Protein AF-A0A5N6M216-F1 (afdb_monomer_lite)

Radius of gyration: 52.23 Å; chains: 1; bounding box: 112×69×140 Å

Structure (mmCIF, N/CA/C/O backbone):
data_AF-A0A5N6M216-F1
#
_entry.id   AF-A0A5N6M216-F1
#
loop_
_atom_site.group_PDB
_atom_site.id
_atom_site.type_symbol
_atom_site.label_atom_id
_atom_site.label_alt_id
_atom_site.label_comp_id
_atom_site.label_asym_id
_atom_site.label_entity_id
_atom_site.label_seq_id
_atom_site.pdbx_PDB_ins_code
_atom_site.Cartn_x
_atom_site.Cartn_y
_atom_site.Cartn_z
_atom_site.occupancy
_atom_site.B_iso_or_equiv
_atom_site.auth_seq_id
_atom_site.auth_comp_id
_atom_site.auth_asym_id
_atom_site.auth_atom_id
_atom_site.pdbx_PDB_model_num
ATOM 1 N N . MET A 1 1 ? -13.416 -23.208 36.407 1.00 62.00 1 MET A N 1
ATOM 2 C CA . MET A 1 1 ? -13.887 -21.813 36.216 1.00 62.00 1 MET A CA 1
ATOM 3 C C . MET A 1 1 ? -13.814 -21.416 34.749 1.00 62.00 1 MET A C 1
ATOM 5 O O . MET A 1 1 ? -14.748 -20.791 34.274 1.00 62.00 1 MET A O 1
ATOM 9 N N . GLU A 1 2 ? -12.782 -21.841 34.024 1.00 74.75 2 GLU A N 1
ATOM 10 C CA . GLU A 1 2 ? -12.597 -21.600 32.584 1.00 74.75 2 GLU A CA 1
ATOM 11 C C . GLU A 1 2 ? -13.777 -22.071 31.714 1.00 74.75 2 GLU A C 1
ATOM 13 O O . GLU A 1 2 ? -14.275 -21.286 30.916 1.00 74.75 2 GLU A O 1
ATOM 18 N N . ASP A 1 3 ? -14.328 -23.269 31.949 1.00 79.44 3 ASP A N 1
ATOM 19 C CA . ASP A 1 3 ? -15.475 -23.778 31.167 1.00 79.44 3 ASP A CA 1
ATOM 20 C C . ASP A 1 3 ? -16.739 -22.914 31.294 1.00 79.44 3 ASP A C 1
ATOM 22 O O . ASP A 1 3 ? -17.517 -22.766 30.351 1.00 79.44 3 ASP A O 1
ATOM 26 N N . VAL A 1 4 ? -16.934 -22.295 32.463 1.00 88.69 4 VAL A N 1
ATOM 27 C CA . VAL A 1 4 ? -18.061 -21.387 32.713 1.00 88.69 4 VAL A CA 1
ATOM 28 C C . VAL A 1 4 ? -17.846 -20.067 31.972 1.00 88.69 4 VAL A C 1
ATOM 30 O O . VAL A 1 4 ? -18.789 -19.535 31.392 1.00 88.69 4 VAL A O 1
ATOM 33 N N . PHE A 1 5 ? -16.608 -19.567 31.918 1.00 85.25 5 PHE A N 1
ATOM 34 C CA . PHE A 1 5 ? -16.270 -18.376 31.137 1.00 85.25 5 PHE A CA 1
ATOM 35 C C . PHE A 1 5 ? -16.430 -18.609 29.631 1.00 85.25 5 PHE A C 1
ATOM 37 O O . PHE A 1 5 ? -17.008 -17.764 28.951 1.00 85.25 5 PHE A O 1
ATOM 44 N N . VAL A 1 6 ? -16.015 -19.770 29.115 1.00 89.62 6 VAL A N 1
ATOM 45 C CA . VAL A 1 6 ? -16.199 -20.134 27.699 1.00 89.62 6 VAL A CA 1
ATOM 46 C C . VAL A 1 6 ? -17.686 -20.227 27.344 1.00 89.62 6 VAL A C 1
ATOM 48 O O . VAL A 1 6 ? -18.115 -19.678 26.327 1.00 89.62 6 VAL A O 1
ATOM 51 N N . ALA A 1 7 ? -18.500 -20.840 28.210 1.00 90.12 7 ALA A N 1
ATOM 52 C CA . ALA A 1 7 ? -19.945 -20.914 28.008 1.00 90.12 7 ALA A CA 1
ATOM 53 C C . ALA A 1 7 ? -20.598 -19.518 27.979 1.00 90.12 7 ALA A C 1
ATOM 55 O O . ALA A 1 7 ? -21.406 -19.236 27.091 1.00 90.12 7 ALA A O 1
ATOM 56 N N . ILE A 1 8 ? -20.204 -18.618 28.887 1.00 93.06 8 ILE A N 1
ATOM 57 C CA . ILE A 1 8 ? -20.718 -17.240 28.937 1.00 93.06 8 ILE A CA 1
ATOM 58 C C . ILE A 1 8 ? -20.313 -16.451 27.683 1.00 93.06 8 ILE A C 1
ATOM 60 O O . ILE A 1 8 ? -21.163 -15.798 27.076 1.00 93.06 8 ILE A O 1
ATOM 64 N N . LEU A 1 9 ? -19.052 -16.547 27.250 1.00 93.19 9 LEU A N 1
ATOM 65 C CA . LEU A 1 9 ? -18.570 -15.866 26.043 1.00 93.19 9 LEU A CA 1
ATOM 66 C C . LEU A 1 9 ? -19.276 -16.375 24.780 1.00 93.19 9 LEU A C 1
ATOM 68 O O . LEU A 1 9 ? -19.678 -15.570 23.941 1.00 93.19 9 LEU A O 1
ATOM 72 N N . SER A 1 10 ? -19.508 -17.688 24.674 1.00 91.62 10 SER A N 1
ATOM 73 C CA . SER A 1 10 ? -20.244 -18.271 23.544 1.00 91.62 10 SER A CA 1
ATOM 74 C C . SER A 1 10 ? -21.698 -17.784 23.476 1.00 91.62 10 SER A C 1
ATOM 76 O O . SER A 1 10 ? -22.189 -17.441 22.399 1.00 91.62 10 SER A O 1
ATOM 78 N N . MET A 1 11 ? -22.369 -17.662 24.628 1.00 93.50 11 MET A N 1
ATOM 79 C CA . MET A 1 11 ? -23.742 -17.155 24.711 1.00 93.50 11 MET A CA 1
ATOM 80 C C . MET A 1 11 ? -23.825 -15.674 24.337 1.00 93.50 11 MET A C 1
ATOM 82 O O . MET A 1 11 ? -24.735 -15.282 23.608 1.00 93.50 11 MET A O 1
ATOM 86 N N . LEU A 1 12 ? -22.861 -14.856 24.770 1.00 93.88 12 LEU A N 1
ATOM 87 C CA . LEU A 1 12 ? -22.794 -13.440 24.396 1.00 93.88 12 LEU A CA 1
ATOM 88 C C . LEU A 1 12 ? -22.568 -13.254 22.889 1.00 93.88 12 LEU A C 1
ATOM 90 O O . LEU A 1 12 ? -23.199 -12.392 22.277 1.00 93.88 12 LEU A O 1
ATOM 94 N N . LEU A 1 13 ? -21.735 -14.100 22.279 1.00 93.88 13 LEU A N 1
ATOM 95 C CA . LEU A 1 13 ? -21.452 -14.070 20.843 1.00 93.88 13 LEU A CA 1
ATOM 96 C C . LEU A 1 13 ? -22.713 -14.403 20.025 1.00 93.88 13 LEU A C 1
ATOM 98 O O . LEU A 1 13 ? -23.069 -13.676 19.099 1.00 93.88 13 LEU A O 1
ATOM 102 N N . ILE A 1 14 ? -23.462 -15.437 20.420 1.00 92.62 14 ILE A N 1
ATOM 103 C CA . ILE A 1 14 ? -24.722 -15.815 19.757 1.00 92.62 14 ILE A CA 1
ATOM 104 C C . ILE A 1 14 ? -25.775 -14.705 19.900 1.00 92.62 14 ILE A C 1
ATOM 106 O O . ILE A 1 14 ? -26.427 -14.339 18.919 1.00 92.62 14 ILE A O 1
ATOM 110 N N . VAL A 1 15 ? -25.916 -14.126 21.096 1.00 93.56 15 VAL A N 1
ATOM 111 C CA . VAL A 1 15 ? -26.866 -13.030 21.353 1.00 93.56 15 VAL A CA 1
ATOM 112 C C . VAL A 1 15 ? -26.511 -11.767 20.562 1.00 93.56 15 VAL A C 1
ATOM 114 O O . VAL A 1 15 ? -27.423 -11.054 20.152 1.00 93.56 15 VAL A O 1
ATOM 117 N N . ALA A 1 16 ? -25.229 -11.515 20.279 1.00 92.44 16 ALA A N 1
ATOM 118 C CA . ALA A 1 16 ? -24.790 -10.409 19.425 1.00 92.44 16 ALA A CA 1
ATOM 119 C C . ALA A 1 16 ? -25.022 -10.674 17.922 1.00 92.44 16 ALA A C 1
ATOM 121 O O . ALA A 1 16 ? -25.366 -9.756 17.175 1.00 92.44 16 ALA A O 1
ATOM 122 N N . LEU A 1 17 ? -24.896 -11.926 17.467 1.00 91.38 17 LEU A N 1
ATOM 123 C CA . LEU A 1 17 ? -25.075 -12.290 16.055 1.00 91.38 17 LEU A CA 1
ATOM 124 C C . LEU A 1 17 ? -26.544 -12.332 15.609 1.00 91.38 17 LEU A C 1
ATOM 126 O O . LEU A 1 17 ? -26.844 -12.003 14.461 1.00 91.38 17 LEU A O 1
ATOM 130 N N . ILE A 1 18 ? -27.477 -12.693 16.495 1.00 90.06 18 ILE A N 1
ATOM 131 C CA . ILE A 1 18 ? -28.918 -12.752 16.188 1.00 90.06 18 ILE A CA 1
ATOM 132 C C . ILE A 1 18 ? -29.494 -11.399 15.708 1.00 90.06 18 ILE A C 1
ATOM 134 O O . ILE A 1 18 ? -30.135 -11.379 14.653 1.00 90.06 18 ILE A O 1
ATOM 138 N N . PRO A 1 19 ? -29.290 -10.255 16.395 1.00 87.12 19 PRO A N 1
ATOM 139 C CA . PRO A 1 19 ? -29.787 -8.965 15.927 1.00 87.12 19 PRO A CA 1
ATOM 140 C C . PRO A 1 19 ? -29.086 -8.508 14.644 1.00 87.12 19 PRO A C 1
ATOM 142 O O . PRO A 1 19 ? -29.760 -7.963 13.776 1.00 87.12 19 PRO A O 1
ATOM 145 N N . LEU A 1 20 ? -27.790 -8.797 14.463 1.00 87.38 20 LEU A N 1
ATOM 146 C CA . LEU A 1 20 ? -27.067 -8.507 13.215 1.00 87.38 20 LEU A CA 1
ATOM 147 C C . LEU A 1 20 ? -27.621 -9.308 12.031 1.00 87.38 20 LEU A C 1
ATOM 149 O O . LEU A 1 20 ? -27.806 -8.764 10.943 1.00 87.38 20 LEU A O 1
ATOM 153 N N . TYR A 1 21 ? -27.960 -10.580 12.245 1.00 87.12 21 TYR A N 1
ATOM 154 C CA . TYR A 1 21 ? -28.575 -11.427 11.227 1.00 87.12 21 TYR A CA 1
ATOM 155 C C . TYR A 1 21 ? -29.990 -10.956 10.866 1.00 87.12 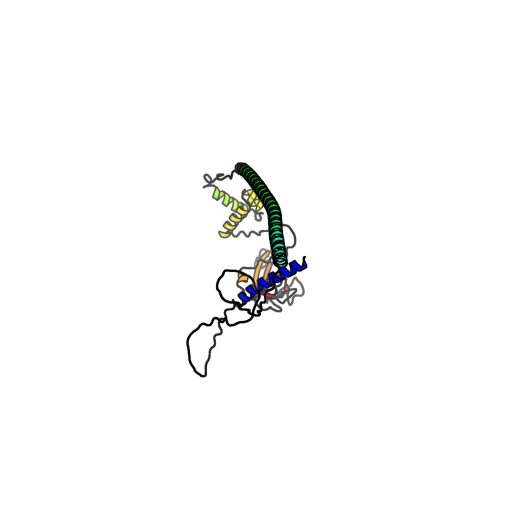21 TYR A C 1
ATOM 157 O O . TYR A 1 21 ? -30.344 -10.869 9.689 1.00 87.12 21 TYR A O 1
ATOM 165 N N . LEU A 1 22 ? -30.794 -10.581 11.866 1.00 85.88 22 LEU A N 1
ATOM 166 C CA . LEU A 1 22 ? -32.125 -10.008 11.647 1.00 85.88 22 LEU A CA 1
ATOM 167 C C . LEU A 1 22 ? -32.062 -8.623 10.985 1.00 85.88 22 LEU A C 1
ATOM 169 O O . LEU A 1 22 ? -32.955 -8.277 10.210 1.00 85.88 22 LEU A O 1
ATOM 173 N N . TRP A 1 23 ? -31.005 -7.852 11.243 1.00 77.56 23 TRP A N 1
ATOM 174 C CA . TRP A 1 23 ? -30.763 -6.563 10.600 1.00 77.56 23 TRP A CA 1
ATOM 175 C C . TRP A 1 23 ? -30.324 -6.735 9.141 1.00 77.56 23 TRP A C 1
ATOM 177 O O . TRP A 1 23 ? -30.917 -6.113 8.262 1.00 77.56 23 TRP A O 1
ATOM 187 N N . LYS A 1 24 ? -29.417 -7.678 8.846 1.00 79.56 24 LYS A N 1
ATOM 188 C CA . LYS A 1 24 ? -29.023 -8.049 7.472 1.00 79.56 24 LYS A CA 1
ATOM 189 C C . LYS A 1 24 ? -30.207 -8.571 6.654 1.00 79.56 24 LYS A C 1
ATOM 191 O O . LYS A 1 24 ? -30.360 -8.219 5.491 1.00 79.56 24 LYS A O 1
ATOM 196 N N . ARG A 1 25 ? -31.098 -9.351 7.275 1.00 70.44 25 ARG A N 1
ATOM 197 C CA . ARG A 1 25 ? -32.313 -9.859 6.615 1.00 70.44 25 ARG A CA 1
ATOM 198 C C . ARG A 1 25 ? -33.348 -8.762 6.332 1.00 70.44 25 ARG A C 1
ATOM 200 O O . ARG A 1 25 ? -34.156 -8.924 5.426 1.00 70.44 25 ARG A O 1
ATOM 207 N N . ARG A 1 26 ? -33.318 -7.650 7.077 1.00 63.91 26 ARG A N 1
ATOM 208 C CA . ARG A 1 26 ? -34.136 -6.451 6.812 1.00 63.91 26 ARG A CA 1
ATOM 209 C C . ARG A 1 26 ? -33.532 -5.523 5.752 1.00 63.91 26 ARG A C 1
ATOM 211 O O . ARG A 1 26 ? -34.273 -4.729 5.190 1.00 63.91 26 ARG A O 1
ATOM 218 N N . GLN A 1 27 ? -32.231 -5.627 5.474 1.00 52.84 27 GLN A N 1
ATOM 219 C CA . GLN A 1 27 ? -31.523 -4.814 4.477 1.00 52.84 27 GLN A CA 1
ATOM 220 C C . GLN A 1 27 ? -31.589 -5.370 3.046 1.00 52.84 27 GLN A C 1
ATOM 222 O O . GLN A 1 27 ? -30.949 -4.814 2.163 1.00 52.84 27 GLN A O 1
ATOM 227 N N . VAL A 1 28 ? -32.378 -6.417 2.788 1.00 51.81 28 VAL A N 1
ATOM 228 C CA . VAL A 1 28 ? -32.742 -6.815 1.420 1.00 51.81 28 VAL A CA 1
ATOM 229 C C . VAL A 1 28 ? -34.135 -6.250 1.110 1.00 51.81 28 VAL A C 1
ATOM 231 O O . VAL A 1 28 ? -35.130 -6.953 1.303 1.00 51.81 28 VAL A O 1
ATOM 234 N N . PRO A 1 29 ? -34.264 -4.976 0.691 1.00 42.41 29 PRO A N 1
ATOM 235 C CA . PRO A 1 29 ? -35.451 -4.538 -0.012 1.00 42.41 29 PRO A CA 1
ATOM 236 C C . PRO A 1 29 ? -35.467 -5.232 -1.375 1.00 42.41 29 PRO A C 1
ATOM 238 O O . PRO A 1 29 ? -34.522 -5.175 -2.156 1.00 42.41 29 PRO A O 1
ATOM 241 N N . GLN A 1 30 ? -36.560 -5.934 -1.623 1.00 49.44 30 GLN A N 1
ATOM 242 C CA . GLN A 1 30 ? -36.901 -6.498 -2.914 1.00 49.44 30 GLN A CA 1
ATOM 243 C C . GLN A 1 30 ? -37.232 -5.338 -3.875 1.00 49.44 30 GLN A C 1
ATOM 245 O O . GLN A 1 30 ? -38.205 -4.619 -3.656 1.00 49.44 30 GLN A O 1
ATOM 250 N N . SER A 1 31 ? -36.411 -5.141 -4.908 1.00 32.25 31 SER A N 1
ATOM 251 C CA . SER A 1 31 ? -36.637 -4.237 -6.052 1.00 32.25 31 SER A CA 1
ATOM 252 C C . SER A 1 31 ? -35.772 -4.731 -7.219 1.00 32.25 31 SER A C 1
ATOM 254 O O . SER A 1 31 ? -34.595 -4.982 -6.990 1.00 32.25 31 SER A O 1
ATOM 256 N N . CYS A 1 32 ? -36.206 -4.912 -8.462 1.00 27.45 32 CYS A N 1
ATOM 257 C CA . CYS A 1 32 ? -37.510 -4.847 -9.109 1.00 27.45 32 CYS A CA 1
ATOM 258 C C . CYS A 1 32 ? -37.499 -5.944 -10.185 1.00 27.45 32 CYS A C 1
ATOM 260 O O . CYS A 1 32 ? -36.568 -6.005 -10.982 1.00 27.45 32 CYS A O 1
ATOM 262 N N . ASP A 1 33 ? -38.522 -6.793 -10.181 1.00 33.41 33 ASP A N 1
ATOM 263 C CA . ASP A 1 33 ? -38.899 -7.624 -11.322 1.00 33.41 33 ASP A CA 1
ATOM 264 C C . ASP A 1 33 ? -39.855 -6.760 -12.159 1.00 33.41 33 ASP A C 1
ATOM 266 O O . ASP A 1 33 ? -40.933 -6.400 -11.673 1.00 33.41 33 ASP A O 1
ATOM 270 N N . GLU A 1 34 ? -39.454 -6.358 -13.366 1.00 30.61 34 GLU A N 1
ATOM 271 C CA . GLU A 1 34 ? -40.384 -5.794 -14.348 1.00 30.61 34 GLU A CA 1
ATOM 272 C C . GLU A 1 34 ? -40.919 -6.926 -15.224 1.00 30.61 34 GLU A C 1
ATOM 274 O O . GLU A 1 34 ? -40.229 -7.511 -16.054 1.00 30.61 34 GLU A O 1
ATOM 279 N N . HIS A 1 35 ? -42.190 -7.225 -14.980 1.00 31.70 35 HIS A N 1
ATOM 280 C CA . HIS A 1 35 ? -43.058 -8.037 -15.813 1.00 31.70 35 HIS A CA 1
ATOM 281 C C . HIS A 1 35 ? -43.543 -7.207 -17.010 1.00 31.70 35 HIS A C 1
ATOM 283 O O . HIS A 1 35 ? -44.092 -6.124 -16.804 1.00 31.70 35 HIS A O 1
ATOM 289 N N . GLU A 1 36 ? -43.508 -7.774 -18.218 1.00 30.11 36 GLU A N 1
ATOM 290 C CA . GLU A 1 36 ? -44.474 -7.426 -19.263 1.00 30.11 36 GLU A CA 1
ATOM 291 C C . GLU A 1 36 ? -45.223 -8.664 -19.784 1.00 30.11 36 GLU A C 1
ATOM 293 O O . GLU A 1 36 ? -44.685 -9.763 -19.883 1.00 30.11 36 GLU A O 1
ATOM 298 N N . GLU A 1 37 ? -46.491 -8.390 -20.103 1.00 29.75 37 GLU A N 1
ATOM 299 C CA . GLU A 1 37 ? -47.531 -9.167 -20.791 1.00 29.75 37 GLU A CA 1
ATOM 300 C C . GLU A 1 37 ? -48.571 -9.995 -19.978 1.00 29.75 37 GLU A C 1
ATOM 302 O O . GLU A 1 37 ? -48.298 -10.887 -19.181 1.00 29.75 37 GLU A O 1
ATOM 307 N N . GLN A 1 38 ? -49.821 -9.579 -20.233 1.00 33.19 38 GLN A N 1
ATOM 308 C CA . GLN A 1 38 ? -51.180 -9.833 -19.706 1.00 33.19 38 GLN A CA 1
ATOM 309 C C . GLN A 1 38 ? -51.860 -11.114 -20.287 1.00 33.19 38 GLN A C 1
ATOM 311 O O . GLN A 1 38 ? -51.252 -11.739 -21.152 1.00 33.19 38 GLN A O 1
ATOM 316 N N . PRO A 1 39 ? -53.178 -11.424 -20.073 1.00 44.94 39 PRO A N 1
ATOM 317 C CA . PRO A 1 39 ? -54.131 -11.219 -18.951 1.00 44.94 39 PRO A CA 1
ATOM 318 C C . PRO A 1 39 ? -55.063 -12.455 -18.661 1.00 44.94 39 PRO A C 1
ATOM 320 O O . PRO A 1 39 ? -54.958 -13.487 -19.309 1.00 44.94 39 PRO A O 1
ATOM 323 N N . GLN A 1 40 ? -56.073 -12.252 -17.778 1.00 26.44 40 GLN A N 1
ATOM 324 C CA . GLN A 1 40 ? -57.357 -12.986 -17.527 1.00 26.44 40 GLN A CA 1
ATOM 325 C C . GLN A 1 40 ? -57.412 -13.823 -16.226 1.00 26.44 40 GLN A C 1
ATOM 327 O O . GLN A 1 40 ? -56.485 -14.559 -15.936 1.00 26.44 40 GLN A O 1
ATOM 332 N N . GLN A 1 41 ? -58.460 -13.847 -15.384 1.00 28.45 41 GLN A N 1
ATOM 333 C CA . GLN A 1 41 ? -59.758 -13.157 -15.263 1.00 28.45 41 GLN A CA 1
ATOM 334 C C . GLN A 1 41 ? -60.334 -13.440 -13.839 1.00 28.45 41 GLN A C 1
ATOM 336 O O . GLN A 1 41 ? -60.298 -14.576 -13.391 1.00 28.45 41 GLN A O 1
ATOM 341 N N . ILE A 1 42 ? -60.923 -12.410 -13.202 1.00 32.09 42 ILE A N 1
ATOM 342 C CA . ILE A 1 42 ? -62.194 -12.373 -12.416 1.00 32.09 42 ILE A CA 1
ATOM 343 C C . ILE A 1 42 ? -62.396 -13.316 -11.197 1.00 32.09 42 ILE A C 1
ATOM 345 O O . ILE A 1 42 ? -62.555 -14.512 -11.382 1.00 32.09 42 ILE A O 1
ATOM 349 N N . GLN A 1 43 ? -62.611 -12.747 -9.988 1.00 27.67 43 GLN A N 1
ATOM 350 C CA . GLN A 1 43 ? -63.903 -12.682 -9.228 1.00 27.67 43 GLN A CA 1
ATOM 351 C C . GLN A 1 43 ? -63.665 -12.072 -7.814 1.00 27.67 43 GLN A C 1
ATOM 353 O O . GLN A 1 43 ? -62.926 -12.625 -7.016 1.00 27.67 43 GLN A O 1
ATOM 358 N N . GLN A 1 44 ? -64.033 -10.809 -7.564 1.00 30.11 44 GLN A N 1
ATOM 359 C CA . GLN A 1 44 ? -65.253 -10.319 -6.881 1.00 30.11 44 GLN A CA 1
ATOM 360 C C . GLN A 1 44 ? -65.363 -10.499 -5.344 1.00 30.11 44 GLN A C 1
ATOM 362 O O . GLN A 1 44 ? -65.231 -11.594 -4.814 1.00 30.11 44 GLN A O 1
ATOM 367 N N . ARG A 1 45 ? -65.824 -9.392 -4.727 1.00 30.67 45 ARG A N 1
ATOM 368 C CA . ARG A 1 45 ? -66.432 -9.156 -3.393 1.00 30.67 45 ARG A CA 1
ATOM 369 C C . ARG A 1 45 ? -65.485 -8.778 -2.249 1.00 30.67 45 ARG A C 1
ATOM 371 O O . ARG A 1 45 ? -64.649 -9.562 -1.837 1.00 30.67 45 ARG A O 1
ATOM 378 N N . GLU A 1 46 ? -65.438 -7.511 -1.835 1.00 31.08 46 GLU A N 1
ATOM 379 C CA . GLU A 1 46 ? -66.424 -6.694 -1.085 1.00 31.08 46 GLU A CA 1
ATOM 380 C C . GLU A 1 46 ? -66.372 -6.946 0.439 1.00 31.08 46 GLU A C 1
ATOM 382 O O . GLU A 1 46 ? -66.626 -8.052 0.904 1.00 31.08 46 GLU A O 1
ATOM 387 N N . ASN A 1 47 ? -66.124 -5.844 1.165 1.00 29.73 47 ASN A N 1
ATOM 388 C CA . ASN A 1 47 ? -66.573 -5.480 2.518 1.00 29.73 47 ASN A CA 1
ATOM 389 C C . ASN A 1 47 ? -65.594 -5.382 3.722 1.00 29.73 47 ASN A C 1
ATOM 391 O O . ASN A 1 47 ? -65.087 -6.363 4.249 1.00 29.73 47 ASN A O 1
ATOM 395 N N . VAL A 1 48 ? -65.531 -4.128 4.223 1.00 32.19 48 VAL A N 1
ATOM 396 C CA . VAL A 1 48 ? -65.733 -3.671 5.624 1.00 32.19 48 VAL A CA 1
ATOM 397 C C . VAL A 1 48 ? -64.523 -3.565 6.581 1.00 32.19 48 VAL A C 1
ATOM 399 O O . VAL A 1 48 ? -64.086 -4.512 7.216 1.00 32.19 48 VAL A O 1
ATOM 402 N N . VAL A 1 49 ? -64.040 -2.318 6.717 1.00 34.72 49 VAL A N 1
ATOM 403 C CA . VAL A 1 49 ? -63.977 -1.455 7.931 1.00 34.72 49 VAL A CA 1
ATOM 404 C C . VAL A 1 49 ? -63.561 -2.075 9.295 1.00 34.72 49 VAL A C 1
ATOM 406 O O . VAL A 1 49 ? -64.394 -2.581 10.034 1.00 34.72 49 VAL A O 1
ATOM 409 N N . ARG A 1 50 ? -62.305 -1.756 9.682 1.00 36.03 50 ARG A N 1
ATOM 410 C CA . ARG A 1 50 ? -61.812 -1.175 10.974 1.00 36.03 50 ARG A CA 1
ATOM 411 C C . ARG A 1 50 ? -61.806 -2.018 12.284 1.00 36.03 50 ARG A C 1
ATOM 413 O O . ARG A 1 50 ? -62.323 -3.122 12.312 1.00 36.03 50 ARG A O 1
ATOM 420 N N . PRO A 1 51 ? -61.083 -1.575 13.349 1.00 47.25 51 PRO A N 1
ATOM 421 C CA . PRO A 1 51 ? -60.008 -2.368 13.952 1.00 47.25 51 PRO A CA 1
ATOM 422 C C . PRO A 1 51 ? -60.197 -2.619 15.468 1.00 47.25 51 PRO A C 1
ATOM 424 O O . PRO A 1 51 ? -61.211 -2.264 16.059 1.00 47.25 51 PRO A O 1
ATOM 427 N N . THR A 1 52 ? -59.127 -3.117 16.099 1.00 35.31 52 THR A N 1
ATOM 428 C CA . THR A 1 52 ? -58.845 -3.216 17.549 1.00 35.31 52 THR A CA 1
ATOM 429 C C . THR A 1 52 ? -59.288 -4.501 18.252 1.00 35.31 52 THR A C 1
ATOM 431 O O . THR A 1 52 ? -60.413 -4.970 18.129 1.00 35.31 52 THR A O 1
ATOM 434 N N . GLY A 1 53 ? -58.357 -5.085 19.012 1.00 35.97 53 GLY A N 1
ATOM 435 C CA . GLY A 1 53 ? -58.590 -6.308 19.770 1.00 35.97 53 GLY A CA 1
ATOM 436 C C . GLY A 1 53 ? -57.369 -6.753 20.567 1.00 35.97 53 GLY A C 1
ATOM 437 O O . GLY A 1 53 ? -56.736 -7.750 20.231 1.00 35.97 53 GLY A O 1
ATOM 438 N N . ALA A 1 54 ? -57.063 -6.024 21.643 1.00 38.31 54 ALA A N 1
ATOM 439 C CA . ALA A 1 54 ? -56.290 -6.545 22.763 1.00 38.31 54 ALA A CA 1
ATOM 440 C C . ALA A 1 54 ? -56.996 -7.791 23.330 1.00 38.31 54 ALA A C 1
ATOM 442 O O . ALA A 1 54 ? -58.203 -7.774 23.583 1.00 38.31 54 ALA A O 1
ATOM 443 N N . ARG A 1 55 ? -56.255 -8.884 23.524 1.00 40.84 55 ARG A N 1
ATOM 444 C CA . ARG A 1 55 ? -56.766 -10.129 24.109 1.00 40.84 55 ARG A CA 1
ATOM 445 C C . ARG A 1 55 ? -56.147 -10.341 25.488 1.00 40.84 55 ARG A C 1
ATOM 447 O O . ARG A 1 55 ? -54.982 -10.696 25.594 1.00 40.84 55 ARG A O 1
ATOM 454 N N . SER A 1 56 ? -56.964 -10.183 26.528 1.00 33.50 56 SER A N 1
ATOM 455 C CA . SER A 1 56 ? -56.768 -10.822 27.832 1.00 33.50 56 SER A CA 1
ATOM 456 C C . SER A 1 56 ? -58.103 -11.404 28.314 1.00 33.50 56 SER A C 1
ATOM 458 O O . SER A 1 56 ? -59.079 -10.686 28.528 1.00 33.50 56 SER A O 1
ATOM 460 N N . ARG A 1 57 ? -58.146 -12.735 28.400 1.00 38.22 57 ARG A N 1
ATOM 461 C CA . ARG A 1 57 ? -59.153 -13.634 29.004 1.00 38.22 57 ARG A CA 1
ATOM 462 C C . ARG A 1 57 ? -58.371 -14.934 29.298 1.00 38.22 57 ARG A C 1
ATOM 464 O O . ARG A 1 57 ? -57.582 -15.318 28.450 1.00 38.22 57 ARG A O 1
ATOM 471 N N . MET A 1 58 ? -58.507 -15.712 30.375 1.00 34.25 58 MET A N 1
ATOM 472 C CA . MET A 1 58 ? -59.386 -15.713 31.545 1.00 34.25 58 MET A CA 1
ATOM 473 C C . MET A 1 58 ? -58.974 -16.905 32.465 1.00 34.25 58 MET A C 1
ATOM 475 O O . MET A 1 58 ? -58.998 -18.038 32.012 1.00 34.25 58 MET A O 1
ATOM 479 N N . ARG A 1 59 ? -58.695 -16.626 33.755 1.00 38.25 59 ARG A N 1
ATOM 480 C CA . ARG A 1 59 ? -59.168 -17.303 35.006 1.00 38.25 59 ARG A CA 1
ATOM 481 C C . ARG A 1 59 ? -58.700 -18.711 35.497 1.00 38.25 59 ARG A C 1
ATOM 483 O O . ARG A 1 59 ? -58.855 -19.712 34.812 1.00 38.25 59 ARG A O 1
ATOM 490 N N . ARG A 1 60 ? -58.506 -18.727 36.843 1.00 37.81 60 ARG A N 1
ATOM 491 C CA . ARG A 1 60 ? -58.568 -19.785 37.914 1.00 37.81 60 ARG A CA 1
ATOM 492 C C . ARG A 1 60 ? -57.230 -20.479 38.254 1.00 37.81 60 ARG A C 1
ATOM 494 O O . ARG A 1 60 ? -56.527 -20.854 37.339 1.00 37.81 60 ARG A O 1
ATOM 501 N N . ARG A 1 61 ? -56.825 -20.719 39.521 1.00 34.91 61 ARG A N 1
ATOM 502 C CA . ARG A 1 61 ? -57.540 -20.900 40.814 1.00 34.91 61 ARG A CA 1
ATOM 503 C C . ARG A 1 61 ? -56.559 -20.707 42.026 1.00 34.91 61 ARG A C 1
ATOM 505 O O . ARG A 1 61 ? -55.461 -21.223 41.942 1.00 34.91 61 ARG A O 1
ATOM 512 N N . HIS A 1 62 ? -56.982 -19.970 43.076 1.00 34.75 62 HIS A N 1
ATOM 513 C CA . HIS A 1 62 ? -56.808 -20.079 44.566 1.00 34.75 62 HIS A CA 1
ATOM 514 C C . HIS A 1 62 ? -55.612 -20.859 45.203 1.00 34.75 62 HIS A C 1
ATOM 516 O O . HIS A 1 62 ? -55.272 -21.910 44.685 1.00 34.75 62 HIS A O 1
ATOM 522 N N . THR A 1 63 ? -55.010 -20.573 46.382 1.00 35.66 63 THR A N 1
ATOM 523 C CA . THR A 1 63 ? -55.089 -19.560 47.485 1.00 35.66 63 THR A CA 1
ATOM 524 C C . THR A 1 63 ? -53.986 -19.858 48.538 1.00 35.66 63 THR A C 1
ATOM 526 O O . THR A 1 63 ? -53.803 -21.030 48.851 1.00 35.66 63 THR A O 1
ATOM 529 N N . SER A 1 64 ? -53.357 -18.843 49.163 1.00 32.53 64 SER A N 1
ATOM 530 C CA . SER A 1 64 ? -52.780 -18.799 50.547 1.00 32.53 64 SER A CA 1
ATOM 531 C C . SER A 1 64 ? -52.405 -17.323 50.841 1.00 32.53 64 SER A C 1
ATOM 533 O O . SER A 1 64 ? -51.631 -16.769 50.075 1.00 32.53 64 SER A O 1
ATOM 535 N N . ALA A 1 65 ? -53.134 -16.540 51.652 1.00 34.22 65 ALA A N 1
ATOM 536 C CA . ALA A 1 65 ? -53.141 -16.392 53.124 1.00 34.22 65 ALA A CA 1
ATOM 537 C C . ALA A 1 65 ? -52.139 -15.334 53.678 1.00 34.22 65 ALA A C 1
ATOM 539 O O . ALA A 1 65 ? -50.967 -15.384 53.326 1.00 34.22 65 ALA A O 1
ATOM 540 N N . ALA A 1 66 ? -52.642 -14.473 54.598 1.00 32.41 66 ALA A N 1
ATOM 541 C CA . ALA A 1 66 ? -52.011 -13.400 55.423 1.00 32.41 66 ALA A CA 1
ATOM 542 C C . ALA A 1 66 ? -51.932 -11.982 54.776 1.00 32.41 66 ALA A C 1
ATOM 544 O O . ALA A 1 66 ? -51.433 -11.871 53.667 1.00 32.41 66 ALA A O 1
ATOM 545 N N . SER A 1 67 ? -52.368 -10.831 55.337 1.00 33.88 67 SER A N 1
ATOM 546 C CA . SER A 1 67 ? -52.887 -10.404 56.663 1.00 33.88 67 SER A CA 1
ATOM 547 C C . SER A 1 67 ? -53.573 -9.002 56.597 1.00 33.88 67 SER A C 1
ATOM 549 O O . SER A 1 67 ? -53.337 -8.264 55.647 1.00 33.88 67 SER A O 1
ATOM 551 N N . THR A 1 68 ? -54.275 -8.603 57.685 1.00 31.02 68 THR A N 1
ATOM 552 C CA . THR A 1 68 ? -54.703 -7.229 58.139 1.00 31.02 68 THR A CA 1
ATOM 553 C C . THR A 1 68 ? -55.919 -6.567 57.438 1.00 31.02 68 THR A C 1
ATOM 555 O O . THR A 1 68 ? -56.041 -6.704 56.233 1.00 31.02 68 THR A O 1
ATOM 558 N N . SER A 1 69 ? -56.886 -5.852 58.056 1.00 32.09 69 SER A N 1
ATOM 559 C CA . SER A 1 69 ? -57.133 -5.295 59.411 1.00 32.09 69 SER A CA 1
ATOM 560 C C . SER A 1 69 ? -58.635 -4.927 59.637 1.00 32.09 69 SER A C 1
ATOM 562 O O . SER A 1 69 ? -59.369 -4.743 58.674 1.00 32.09 69 SER A O 1
ATOM 564 N N . SER A 1 70 ? -59.015 -4.673 60.908 1.00 32.84 70 SER A N 1
ATOM 565 C CA . SER A 1 70 ? -60.103 -3.786 61.435 1.00 32.84 70 SER A CA 1
ATOM 566 C C . SER A 1 70 ? -61.614 -4.148 61.310 1.00 32.84 70 SER A C 1
ATOM 568 O O . SER A 1 70 ? -62.100 -4.539 60.262 1.00 32.84 70 SER A O 1
ATOM 570 N N . ALA A 1 71 ? -62.326 -3.974 62.442 1.00 28.17 71 ALA A N 1
ATOM 571 C CA . ALA A 1 71 ? -63.695 -4.387 62.856 1.00 28.17 71 ALA A CA 1
ATOM 572 C C . ALA A 1 71 ? -64.853 -3.451 62.381 1.00 28.17 71 ALA A C 1
ATOM 574 O O . ALA A 1 71 ? -64.526 -2.513 61.655 1.00 28.17 71 ALA A O 1
ATOM 575 N N . PRO A 1 72 ? -66.146 -3.536 62.837 1.00 41.50 72 PRO A N 1
ATOM 576 C CA . PRO A 1 72 ? -66.899 -4.532 63.653 1.00 41.50 72 PRO A CA 1
ATOM 577 C C . PRO A 1 72 ? -68.316 -4.918 63.098 1.00 41.50 72 PRO A C 1
ATOM 579 O O . PRO A 1 72 ? -68.768 -4.282 62.156 1.00 41.50 72 PRO A O 1
ATOM 582 N N . GLN A 1 73 ? -69.022 -5.896 63.720 1.00 27.20 73 GLN A N 1
ATOM 583 C CA . GLN A 1 73 ? -70.507 -6.036 63.924 1.00 27.20 73 GLN A CA 1
ATOM 584 C C . GLN A 1 73 ? -70.900 -7.515 64.223 1.00 27.20 73 GLN A C 1
ATOM 586 O O . GLN A 1 73 ? -70.504 -8.401 63.479 1.00 27.20 73 GLN A O 1
ATOM 591 N N . THR A 1 74 ? -71.352 -7.863 65.443 1.00 26.83 74 THR A N 1
ATOM 592 C CA . THR A 1 74 ? -72.743 -8.055 65.960 1.00 26.83 74 THR A CA 1
ATOM 593 C C . THR A 1 74 ? -73.455 -9.368 65.586 1.00 26.83 74 THR A C 1
ATOM 595 O O . THR A 1 74 ? -73.548 -9.694 64.411 1.00 26.83 74 THR A O 1
ATOM 598 N N . MET A 1 75 ? -74.072 -9.971 66.622 1.00 27.98 75 MET A N 1
ATOM 599 C CA . MET A 1 75 ? -75.015 -11.112 66.663 1.00 27.98 75 MET A CA 1
ATOM 600 C C . MET A 1 75 ? -74.392 -12.486 66.385 1.00 27.98 75 MET A C 1
ATOM 602 O O . MET A 1 75 ? -73.518 -12.609 65.543 1.00 27.98 75 MET A O 1
ATOM 606 N N . GLU A 1 76 ? -74.761 -13.604 66.994 1.00 28.83 76 GLU A N 1
ATOM 607 C CA . GLU A 1 76 ? -75.578 -14.013 68.138 1.00 28.83 76 GLU A CA 1
ATOM 608 C C . GLU A 1 76 ? -75.151 -15.483 68.317 1.00 28.83 76 GLU A C 1
ATOM 610 O O . GLU A 1 76 ? -74.912 -16.180 67.329 1.00 28.83 76 GLU A O 1
ATOM 615 N N . ALA A 1 77 ? -74.974 -15.954 69.547 1.00 33.12 77 ALA A N 1
ATOM 616 C CA . ALA A 1 77 ? -74.738 -17.370 69.803 1.00 33.12 77 ALA A CA 1
ATOM 617 C C . ALA A 1 77 ? -75.587 -17.776 70.998 1.00 33.12 77 ALA A C 1
ATOM 619 O O . ALA A 1 77 ? -75.176 -17.668 72.154 1.00 33.12 77 ALA A O 1
ATOM 620 N N . GLU A 1 78 ? -76.796 -18.204 70.665 1.00 29.41 78 GLU A N 1
ATOM 621 C CA . GLU A 1 78 ? -77.548 -19.156 71.456 1.00 29.41 78 GLU A CA 1
ATOM 622 C C . GLU A 1 78 ? -76.801 -20.493 71.456 1.00 29.41 78 GLU A C 1
ATOM 624 O O . GLU A 1 78 ? -76.491 -21.042 70.401 1.00 29.41 78 GLU A O 1
ATOM 629 N N . THR A 1 79 ? -76.547 -21.029 72.643 1.00 32.84 79 THR A N 1
ATOM 630 C CA . THR A 1 79 ? -76.675 -22.466 72.892 1.00 32.84 79 THR A CA 1
ATOM 631 C C . THR A 1 79 ? -77.233 -22.614 74.295 1.00 32.84 79 THR A C 1
ATOM 633 O O . THR A 1 79 ? -76.532 -22.415 75.290 1.00 32.84 79 THR A O 1
ATOM 636 N N . GLU A 1 80 ? -78.531 -22.870 74.310 1.00 33.00 80 GLU A N 1
ATOM 637 C CA . GLU A 1 80 ? -79.344 -23.359 75.409 1.00 33.00 80 GLU A CA 1
ATOM 638 C C . GLU A 1 80 ? -79.041 -24.842 75.701 1.00 33.00 80 GLU A C 1
ATOM 640 O O . GLU A 1 80 ? -78.460 -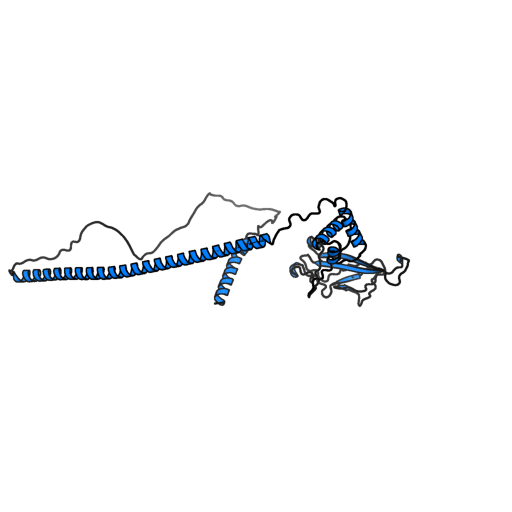25.543 74.870 1.00 33.00 80 GLU A O 1
ATOM 645 N N . ASP A 1 81 ? -79.513 -25.269 76.874 1.00 29.75 81 ASP A N 1
ATOM 646 C CA . ASP A 1 81 ? -79.704 -26.631 77.395 1.00 29.75 81 ASP A CA 1
ATOM 647 C C . ASP A 1 81 ? -78.653 -27.101 78.433 1.00 29.75 81 ASP A C 1
ATOM 649 O O . ASP A 1 81 ? -77.462 -27.198 78.150 1.00 29.75 81 ASP A O 1
ATOM 653 N N . GLY A 1 82 ? -78.988 -27.383 79.697 1.00 32.69 82 GLY A N 1
ATOM 654 C CA . GLY A 1 82 ? -80.304 -27.604 80.290 1.00 32.69 82 GLY A CA 1
ATOM 655 C C . GLY A 1 82 ? -80.326 -27.392 81.808 1.00 32.69 82 GLY A C 1
ATOM 656 O O . GLY A 1 82 ? -79.322 -27.504 82.514 1.00 32.69 82 GLY A O 1
ATOM 657 N N . SER A 1 83 ? -81.525 -27.022 82.242 1.00 41.62 83 SER A N 1
ATOM 658 C CA . SER A 1 83 ? -82.054 -26.812 83.591 1.00 41.62 83 SER A CA 1
ATOM 659 C C . SER A 1 83 ? -82.040 -28.100 84.436 1.00 41.62 83 SER A C 1
ATOM 661 O O . SER A 1 83 ? -82.225 -29.182 83.890 1.00 41.62 83 SER A O 1
ATOM 663 N N . ASP A 1 84 ? -81.803 -28.014 85.750 1.00 30.91 84 ASP A N 1
ATOM 664 C CA . ASP A 1 84 ? -82.895 -28.014 86.744 1.00 30.91 84 ASP A CA 1
ATOM 665 C C . ASP A 1 84 ? -82.354 -27.811 88.175 1.00 30.91 84 ASP A C 1
ATOM 667 O O . ASP A 1 84 ? -81.296 -28.328 88.549 1.00 30.91 84 ASP A O 1
ATOM 671 N N . GLU A 1 85 ? -83.063 -26.991 88.948 1.00 39.62 85 GLU A N 1
ATOM 672 C CA . GLU A 1 85 ? -82.803 -26.694 90.359 1.00 39.62 85 GLU A CA 1
ATOM 673 C C . GLU A 1 85 ? -83.342 -27.821 91.249 1.00 39.62 85 GLU A C 1
ATOM 675 O O . GLU A 1 85 ? -84.449 -28.295 91.045 1.00 39.62 85 GLU A O 1
ATOM 680 N N . GLU A 1 86 ? -82.654 -28.132 92.350 1.00 34.97 86 GLU A N 1
ATOM 681 C CA . GLU A 1 86 ? -83.334 -28.016 93.642 1.00 34.97 86 GLU A CA 1
ATOM 682 C C . GLU A 1 86 ? -82.348 -27.830 94.800 1.00 34.97 86 GLU A C 1
ATOM 684 O O . GLU A 1 86 ? -81.221 -28.331 94.834 1.00 34.97 86 GLU A O 1
ATOM 689 N N . THR A 1 87 ? -82.815 -27.027 95.744 1.00 45.09 87 THR A N 1
ATOM 690 C CA . THR A 1 87 ? -82.172 -26.509 96.946 1.00 45.09 87 THR A CA 1
ATOM 691 C C . THR A 1 87 ? -81.829 -27.579 97.980 1.00 45.09 87 THR A C 1
ATOM 693 O O . THR A 1 87 ? -82.737 -28.225 98.491 1.00 45.09 87 THR A O 1
ATOM 696 N N . VAL A 1 88 ? -80.567 -27.642 98.427 1.00 35.72 88 VAL A N 1
ATOM 697 C CA . VAL A 1 88 ? -80.219 -28.043 99.806 1.00 35.72 88 VAL A CA 1
ATOM 698 C C . VAL A 1 88 ? -79.005 -27.238 100.292 1.00 35.72 88 VAL A C 1
ATOM 700 O O . VAL A 1 88 ? -78.007 -27.089 99.586 1.00 35.72 88 VAL A O 1
ATOM 703 N N . GLU A 1 89 ? -79.128 -26.698 101.504 1.00 49.22 89 GLU A N 1
ATOM 704 C CA . GLU A 1 89 ? -78.157 -25.892 102.249 1.00 49.22 89 GLU A CA 1
ATOM 705 C C . GLU A 1 89 ? -76.720 -26.440 102.258 1.00 49.22 89 GLU A C 1
ATOM 707 O O . GLU A 1 89 ? -76.475 -27.639 102.396 1.00 49.22 89 GLU A O 1
ATOM 712 N N . GLY A 1 90 ? -75.741 -25.527 102.243 1.00 39.62 90 GLY A N 1
ATOM 713 C CA . GLY A 1 90 ? -74.374 -25.866 102.624 1.00 39.62 90 GLY A CA 1
ATOM 714 C C . GLY A 1 90 ? -73.352 -24.773 102.332 1.00 39.62 90 GLY A C 1
ATOM 715 O O . GLY A 1 90 ? -72.624 -24.848 101.338 1.00 39.62 90 GLY A O 1
ATOM 716 N N . ASP A 1 91 ? -73.206 -23.815 103.251 1.00 49.00 91 ASP A N 1
ATOM 717 C CA . ASP A 1 91 ? -72.186 -22.744 103.240 1.00 49.00 91 ASP A CA 1
ATOM 718 C C . ASP A 1 91 ? -70.740 -23.240 102.993 1.00 49.00 91 ASP A C 1
ATOM 720 O O . ASP A 1 91 ? -69.859 -22.496 102.553 1.00 49.00 91 ASP A O 1
ATOM 724 N N . TYR A 1 92 ? -70.488 -24.536 103.192 1.00 51.09 92 TYR A N 1
ATOM 725 C CA . TYR A 1 92 ? -69.203 -25.197 102.976 1.00 51.09 92 TYR A CA 1
ATOM 726 C C . TYR A 1 92 ? -68.762 -25.301 101.496 1.00 51.09 92 TYR A C 1
ATOM 728 O O . TYR A 1 92 ? -67.565 -25.190 101.205 1.00 51.09 92 TYR A O 1
ATOM 736 N N . TYR A 1 93 ? -69.681 -25.481 100.535 1.00 52.56 93 TYR A N 1
ATOM 737 C CA . TYR A 1 93 ? -69.324 -25.631 99.109 1.00 52.56 93 TYR A CA 1
ATOM 738 C C . TYR A 1 93 ? -69.076 -24.285 98.413 1.00 52.56 93 TYR A C 1
ATOM 740 O O . TYR A 1 93 ? -68.112 -24.153 97.648 1.00 52.56 93 TYR A O 1
ATOM 748 N N . ASN A 1 94 ? -69.847 -23.252 98.761 1.00 55.06 94 ASN A N 1
ATOM 749 C CA . ASN A 1 94 ? -69.611 -21.884 98.288 1.00 55.06 94 ASN A CA 1
ATOM 750 C C . ASN A 1 94 ? -68.270 -21.319 98.794 1.00 55.06 94 ASN A C 1
ATOM 752 O O . ASN A 1 94 ? -67.556 -20.655 98.036 1.00 55.06 94 ASN A O 1
ATOM 756 N N . ALA A 1 95 ? -67.845 -21.678 100.014 1.00 60.56 95 ALA A N 1
ATOM 757 C CA . ALA A 1 95 ? -66.524 -21.326 100.545 1.00 60.56 95 ALA A CA 1
ATOM 758 C C . ALA A 1 95 ? -65.355 -21.992 99.782 1.00 60.56 95 ALA A C 1
ATOM 760 O O . ALA A 1 95 ? -64.293 -21.387 99.603 1.00 60.56 95 ALA A O 1
ATOM 761 N N . LYS A 1 96 ? -65.521 -23.225 99.275 1.00 64.69 96 LYS A N 1
ATOM 762 C CA . LYS A 1 96 ? -64.488 -23.884 98.446 1.00 64.69 96 LYS A CA 1
ATOM 763 C C . LYS A 1 96 ? -64.402 -23.294 97.041 1.00 64.69 96 LYS A C 1
ATOM 765 O O . LYS A 1 96 ? -63.295 -23.153 96.513 1.00 64.69 96 LYS A O 1
ATOM 770 N N . ILE A 1 97 ? -65.535 -22.922 96.445 1.00 66.31 97 ILE A N 1
ATOM 771 C CA . ILE A 1 97 ? -65.572 -22.260 95.134 1.00 66.31 97 ILE A CA 1
ATOM 772 C C . ILE A 1 97 ? -64.970 -20.852 95.232 1.00 66.31 97 ILE A C 1
ATOM 774 O O . ILE A 1 97 ? -64.159 -20.485 94.379 1.00 66.31 97 ILE A O 1
ATOM 778 N N . SER A 1 98 ? -65.267 -20.094 96.295 1.00 65.56 98 SER A N 1
ATOM 779 C CA . SER A 1 98 ? -64.672 -18.769 96.518 1.00 65.56 98 SER A CA 1
ATOM 780 C C . SER A 1 98 ? -63.159 -18.849 96.764 1.00 65.56 98 SER A C 1
ATOM 782 O O . SER A 1 98 ? -62.406 -18.095 96.144 1.00 65.56 98 SER A O 1
ATOM 784 N N . LYS A 1 99 ? -62.680 -19.836 97.539 1.00 78.06 99 LYS A N 1
ATOM 785 C CA . LYS A 1 99 ? -61.241 -20.090 97.751 1.00 78.06 99 LYS A CA 1
ATOM 786 C C . LYS A 1 99 ? -60.522 -20.536 96.468 1.00 78.06 99 LYS A C 1
ATOM 788 O O . LYS A 1 99 ? -59.414 -20.075 96.197 1.00 78.06 99 LYS A O 1
ATOM 793 N N . LYS A 1 100 ? -61.157 -21.370 95.629 1.00 77.88 100 LYS A N 1
ATOM 794 C CA . LYS A 1 100 ? -60.635 -21.773 94.303 1.00 77.88 100 LYS A CA 1
ATOM 795 C C . LYS A 1 100 ? -60.599 -20.596 93.319 1.00 77.88 100 LYS A C 1
ATOM 797 O O . LYS A 1 100 ? -59.632 -20.457 92.570 1.00 77.88 100 LYS A O 1
ATOM 802 N N . LYS A 1 101 ? -61.618 -19.728 93.337 1.00 78.81 101 LYS A N 1
ATOM 803 C CA . LYS A 1 101 ? -61.690 -18.502 92.522 1.00 78.81 101 LYS A CA 1
ATOM 804 C C . LYS A 1 101 ? -60.652 -17.462 92.965 1.00 78.81 101 LYS A C 1
ATOM 806 O O . LYS A 1 101 ? -60.042 -16.836 92.101 1.00 78.81 101 LYS A O 1
ATOM 811 N N . GLY A 1 102 ? -60.405 -17.332 94.272 1.00 80.62 102 GLY A N 1
ATOM 812 C CA . GLY A 1 102 ? -59.343 -16.497 94.847 1.00 80.62 102 GLY A CA 1
ATOM 813 C C . GLY A 1 102 ? -57.950 -16.958 94.419 1.00 80.62 102 GLY A C 1
ATOM 814 O O . GLY A 1 102 ? -57.228 -16.195 93.781 1.00 80.62 102 GLY A O 1
ATOM 815 N N . ARG A 1 103 ? -57.635 -18.246 94.616 1.00 80.00 103 ARG A N 1
ATOM 816 C CA . ARG A 1 103 ? -56.341 -18.824 94.209 1.00 80.00 103 ARG A CA 1
ATOM 817 C C . ARG A 1 103 ? -56.082 -18.703 92.700 1.00 80.00 103 ARG A C 1
ATOM 819 O O . ARG A 1 103 ? -54.974 -18.382 92.295 1.00 80.00 103 ARG A O 1
ATOM 826 N N . LYS A 1 104 ? -57.115 -18.873 91.858 1.00 89.56 104 LYS A N 1
ATOM 827 C CA . LYS A 1 104 ? -57.022 -18.674 90.394 1.00 89.56 104 LYS A CA 1
ATOM 828 C C . LYS A 1 104 ? -56.768 -17.209 90.003 1.00 89.56 104 LYS A C 1
ATOM 830 O O . LYS A 1 104 ? -56.156 -16.947 88.969 1.00 89.56 104 LYS A O 1
ATOM 835 N N . LYS A 1 105 ? -57.253 -16.242 90.791 1.00 89.19 105 LYS A N 1
ATOM 836 C CA . LYS A 1 105 ? -57.008 -14.809 90.561 1.00 89.19 105 LYS A CA 1
ATOM 837 C C . LYS A 1 105 ? -55.579 -14.424 90.952 1.00 89.19 105 LYS A C 1
ATOM 839 O O . LYS A 1 105 ? -54.941 -13.710 90.184 1.00 89.19 105 LYS A O 1
ATOM 844 N N . GLU A 1 106 ? -55.086 -14.941 92.076 1.00 87.94 106 GLU A N 1
ATOM 845 C CA . GLU A 1 106 ? -53.696 -14.773 92.530 1.00 87.94 106 GLU A CA 1
ATOM 846 C C . GLU A 1 106 ? -52.702 -15.399 91.542 1.00 87.94 106 GLU A C 1
ATOM 848 O O . GLU A 1 106 ? -51.755 -14.740 91.129 1.00 87.94 106 GLU A O 1
ATOM 853 N N . GLU A 1 107 ? -52.966 -16.617 91.060 1.00 88.56 107 GLU A N 1
ATOM 854 C CA . GLU A 1 107 ? -52.134 -17.288 90.049 1.00 88.56 107 GLU A CA 1
ATOM 855 C C . GLU A 1 107 ? -52.090 -16.505 88.727 1.00 88.56 107 GLU A C 1
ATOM 857 O O . GLU A 1 107 ? -51.025 -16.315 88.146 1.00 88.56 107 GLU A O 1
ATOM 862 N N . ARG A 1 108 ? -53.227 -15.953 88.280 1.00 90.69 108 ARG A N 1
ATOM 863 C CA . ARG A 1 108 ? -53.281 -15.100 87.080 1.00 90.69 108 ARG A CA 1
ATOM 864 C C . ARG A 1 108 ? -52.548 -13.766 87.270 1.00 90.69 108 ARG A C 1
ATOM 866 O O . ARG A 1 108 ? -52.028 -13.227 86.297 1.00 90.69 108 ARG A O 1
ATOM 873 N N . GLN A 1 109 ? -52.524 -13.213 88.484 1.00 91.44 109 GLN A N 1
ATOM 874 C CA . GLN A 1 109 ? -51.752 -12.005 88.801 1.00 91.44 109 GLN A CA 1
ATOM 875 C C . GLN A 1 109 ? -50.250 -12.302 88.852 1.00 91.44 109 GLN A C 1
ATOM 877 O O . GLN A 1 109 ? -49.482 -11.568 88.236 1.00 91.44 109 GLN A O 1
ATOM 882 N N . ALA A 1 110 ? -49.848 -13.412 89.475 1.00 92.56 110 ALA A N 1
ATOM 883 C CA . ALA A 1 110 ? -48.462 -13.870 89.487 1.00 92.56 110 ALA A CA 1
ATOM 884 C C . ALA A 1 110 ? -47.955 -14.193 88.071 1.00 92.56 110 ALA A C 1
ATOM 886 O O . ALA A 1 110 ? -46.842 -13.816 87.714 1.00 92.56 110 ALA A O 1
ATOM 887 N N . GLN A 1 111 ? -48.789 -14.811 87.226 1.00 90.44 111 GLN A N 1
ATOM 888 C CA . GLN A 1 111 ? -48.445 -15.092 85.831 1.00 90.44 111 GLN A CA 1
ATOM 889 C C . GLN A 1 111 ? -48.250 -13.807 85.015 1.00 90.44 111 GLN A C 1
ATOM 891 O O . GLN A 1 111 ? -47.296 -13.719 84.249 1.00 90.44 111 GLN A O 1
ATOM 896 N N . ARG A 1 112 ? -49.104 -12.792 85.209 1.00 92.19 112 ARG A N 1
ATOM 897 C CA . ARG A 1 112 ? -48.942 -11.480 84.559 1.00 92.19 112 ARG A CA 1
ATOM 898 C C . ARG A 1 112 ? -47.665 -10.772 85.006 1.00 92.19 112 ARG A C 1
ATOM 900 O O . ARG A 1 112 ? -46.953 -10.264 84.154 1.00 92.19 112 ARG A O 1
ATOM 907 N N . GLN A 1 113 ? -47.350 -10.791 86.303 1.00 92.69 113 GLN A N 1
ATOM 908 C CA . GLN A 1 113 ? -46.111 -10.203 86.826 1.00 92.69 113 GLN A CA 1
ATOM 909 C C . GLN A 1 113 ? -44.864 -10.928 86.301 1.00 92.69 113 GLN A C 1
ATOM 911 O O . GLN A 1 113 ? -43.882 -10.285 85.942 1.00 92.69 113 GLN A O 1
ATOM 916 N N . ALA A 1 114 ? -44.907 -12.260 86.202 1.00 92.38 114 ALA A N 1
ATOM 917 C CA . ALA A 1 114 ? -43.814 -13.041 85.629 1.00 92.38 114 ALA A CA 1
ATOM 918 C C . ALA A 1 114 ? -43.639 -12.778 84.121 1.00 92.38 114 ALA A C 1
ATOM 920 O O . ALA A 1 114 ? -42.509 -12.678 83.645 1.00 92.38 114 ALA A O 1
ATOM 921 N N . GLU A 1 115 ? -44.736 -12.639 83.371 1.00 92.19 115 GLU A N 1
ATOM 922 C CA . GLU A 1 115 ? -44.711 -12.307 81.942 1.00 92.19 115 GLU A CA 1
ATOM 923 C C . GLU A 1 115 ? -44.210 -10.876 81.691 1.00 92.19 115 GLU A C 1
ATOM 925 O O . GLU A 1 115 ? -43.417 -10.655 80.776 1.00 92.19 115 GLU A O 1
ATOM 930 N N . GLU A 1 116 ? -44.610 -9.916 82.526 1.00 92.00 116 GLU A N 1
ATOM 931 C CA . GLU A 1 116 ? -44.157 -8.524 82.461 1.00 92.00 116 GLU A CA 1
ATOM 932 C C . GLU A 1 116 ? -42.662 -8.412 82.785 1.00 92.00 116 GLU A C 1
ATOM 934 O O . GLU A 1 116 ? -41.906 -7.880 81.974 1.00 92.00 116 GLU A O 1
ATOM 939 N N . ALA A 1 117 ? -42.192 -9.054 83.861 1.00 92.25 117 ALA A N 1
ATOM 940 C CA . ALA A 1 117 ? -40.765 -9.123 84.184 1.00 92.25 117 ALA A CA 1
ATOM 941 C C . ALA A 1 117 ? -39.947 -9.838 83.089 1.00 92.25 117 ALA A C 1
ATOM 943 O O . ALA A 1 117 ? -38.835 -9.420 82.747 1.00 92.25 117 ALA A O 1
ATOM 944 N N . ALA A 1 118 ? -40.493 -10.899 82.480 1.00 91.44 118 ALA A N 1
ATOM 945 C CA . ALA A 1 118 ? -39.854 -11.568 81.348 1.00 91.44 118 ALA A CA 1
ATOM 946 C C . ALA A 1 118 ? -39.767 -10.642 80.123 1.00 91.44 118 ALA A C 1
ATOM 948 O O . ALA A 1 118 ? -38.720 -10.589 79.469 1.00 91.44 118 ALA A O 1
ATOM 949 N N . ARG A 1 119 ? -40.825 -9.874 79.838 1.00 90.50 119 ARG A N 1
ATOM 950 C CA . ARG A 1 119 ? -40.869 -8.907 78.734 1.00 90.50 119 ARG A CA 1
ATOM 951 C C . ARG A 1 119 ? -39.900 -7.748 78.953 1.00 90.50 119 ARG A C 1
ATOM 953 O O . ARG A 1 119 ? -39.154 -7.421 78.034 1.00 90.50 119 ARG A O 1
ATOM 960 N N . GLU A 1 120 ? -39.838 -7.192 80.157 1.00 92.88 120 GLU A N 1
ATOM 961 C CA . GLU A 1 120 ? -38.881 -6.142 80.522 1.00 92.88 120 GLU A CA 1
ATOM 962 C C . GLU A 1 120 ? -37.433 -6.642 80.439 1.00 92.88 120 GLU A C 1
ATOM 964 O O . GLU A 1 120 ? -36.572 -5.971 79.869 1.00 92.88 120 GLU A O 1
ATOM 969 N N . SER A 1 121 ? -37.151 -7.865 80.901 1.00 88.31 121 SER A N 1
ATOM 970 C CA . SER A 1 121 ? -35.807 -8.454 80.783 1.00 88.31 121 SER A CA 1
ATOM 971 C C . SER A 1 121 ? -35.389 -8.718 79.328 1.00 88.31 121 SER A C 1
ATOM 973 O O . SER A 1 121 ? -34.204 -8.652 78.992 1.00 88.31 121 SER A O 1
ATOM 975 N N . ARG A 1 122 ? -36.352 -9.016 78.444 1.00 86.38 122 ARG A N 1
ATOM 976 C CA . ARG A 1 122 ? -36.107 -9.197 77.008 1.00 86.38 122 ARG A CA 1
ATOM 977 C C . ARG A 1 122 ? -35.898 -7.855 76.311 1.00 86.38 122 ARG A C 1
ATOM 979 O O . ARG A 1 122 ? -34.951 -7.747 75.536 1.00 86.38 122 ARG A O 1
ATOM 986 N N . ASN A 1 123 ? -36.720 -6.855 76.627 1.00 90.12 123 ASN A N 1
ATOM 987 C CA . ASN A 1 123 ? -36.594 -5.505 76.083 1.00 90.12 123 ASN A CA 1
ATOM 988 C C . ASN A 1 123 ? -35.270 -4.861 76.504 1.00 90.12 123 ASN A C 1
ATOM 990 O O . ASN A 1 123 ? -34.502 -4.473 75.640 1.00 90.12 123 ASN A O 1
ATOM 994 N N . THR A 1 124 ? -34.916 -4.879 77.791 1.00 88.31 124 THR A N 1
ATOM 995 C CA . THR A 1 124 ? -33.642 -4.309 78.281 1.00 88.31 124 THR A CA 1
ATOM 996 C C . THR A 1 124 ? -32.410 -4.934 77.623 1.00 88.31 124 THR A C 1
ATOM 998 O O . THR A 1 124 ? -31.455 -4.234 77.288 1.00 88.31 124 THR A O 1
ATOM 1001 N N . LYS A 1 125 ? -32.416 -6.253 77.382 1.00 88.12 125 LYS A N 1
ATOM 1002 C CA . LYS A 1 125 ? -31.348 -6.921 76.622 1.00 88.12 125 LYS A CA 1
ATOM 1003 C C . LYS A 1 125 ? -31.343 -6.476 75.163 1.00 88.12 125 LYS A C 1
ATOM 1005 O O . LYS A 1 125 ? -30.273 -6.187 74.632 1.00 88.12 125 LYS A O 1
ATOM 1010 N N . GLN A 1 126 ? -32.509 -6.438 74.522 1.00 81.38 126 GLN A N 1
ATOM 1011 C CA . GLN A 1 126 ? -32.646 -6.036 73.124 1.00 81.38 126 GLN A CA 1
ATOM 1012 C C . GLN A 1 126 ? -32.205 -4.583 72.907 1.00 81.38 126 GLN A C 1
ATOM 1014 O O . GLN A 1 126 ? -31.434 -4.332 71.983 1.00 81.38 126 GLN A O 1
ATOM 1019 N N . ASP A 1 127 ? -32.594 -3.674 73.797 1.00 90.75 127 ASP A N 1
ATOM 1020 C CA . ASP A 1 127 ? -32.204 -2.265 73.782 1.00 90.75 127 ASP A CA 1
ATOM 1021 C C . ASP A 1 127 ? -30.688 -2.122 73.949 1.00 90.75 127 ASP A C 1
ATOM 1023 O O . ASP A 1 127 ? -30.042 -1.437 73.159 1.00 90.75 127 ASP A O 1
ATOM 1027 N N . ARG A 1 128 ? -30.079 -2.878 74.876 1.00 92.75 128 ARG A N 1
ATOM 1028 C CA . ARG A 1 128 ? -28.618 -2.880 75.060 1.00 92.75 128 ARG A CA 1
ATOM 1029 C C . ARG A 1 128 ? -27.862 -3.407 73.835 1.00 92.75 128 ARG A C 1
ATOM 1031 O O . ARG A 1 128 ? -26.784 -2.911 73.512 1.00 92.75 128 ARG A O 1
ATOM 1038 N N . TYR A 1 129 ? -28.392 -4.424 73.151 1.00 85.44 129 TYR A N 1
ATOM 1039 C CA . TYR A 1 129 ? -27.798 -4.931 71.906 1.00 85.44 129 TYR A CA 1
ATOM 1040 C C . TYR A 1 129 ? -27.977 -3.949 70.743 1.00 85.44 129 TYR A C 1
ATOM 1042 O O . TYR A 1 129 ? -27.047 -3.785 69.951 1.00 85.44 129 TYR A O 1
ATOM 1050 N N . ALA A 1 130 ? -29.131 -3.286 70.651 1.00 92.81 130 ALA A N 1
ATOM 1051 C CA . ALA A 1 130 ? -29.404 -2.276 69.635 1.00 92.81 130 ALA A CA 1
ATOM 1052 C C . ALA A 1 130 ? -28.512 -1.037 69.816 1.00 92.81 130 ALA A C 1
ATOM 1054 O O . ALA A 1 130 ? -27.920 -0.567 68.847 1.00 92.81 130 ALA A O 1
ATOM 1055 N N . GLU A 1 131 ? -28.336 -0.564 71.051 1.00 93.19 131 GLU A N 1
ATOM 1056 C CA . GLU A 1 131 ? -27.449 0.556 71.382 1.00 93.19 131 GLU A CA 1
ATOM 1057 C C . GLU A 1 131 ? -25.982 0.237 71.050 1.00 93.19 131 GLU A C 1
ATOM 1059 O O . GLU A 1 131 ? -25.303 1.022 70.390 1.00 93.19 131 GLU A O 1
ATOM 1064 N N . MET A 1 132 ? -25.504 -0.963 71.402 1.00 90.50 132 MET A N 1
ATOM 1065 C CA . MET A 1 132 ? -24.150 -1.413 71.051 1.00 90.50 132 MET A CA 1
ATOM 1066 C C . MET A 1 132 ? -23.928 -1.557 69.540 1.00 90.50 132 MET A C 1
ATOM 1068 O O . MET A 1 132 ? -22.804 -1.368 69.074 1.00 90.50 132 MET A O 1
ATOM 1072 N N . ARG A 1 133 ? -24.963 -1.921 68.772 1.00 92.62 133 ARG A N 1
ATOM 1073 C CA . ARG A 1 133 ? -24.898 -1.978 67.302 1.00 92.62 133 ARG A CA 1
ATOM 1074 C C . ARG A 1 133 ? -24.804 -0.578 66.714 1.00 92.62 133 ARG A C 1
ATOM 1076 O O . ARG A 1 133 ? -23.853 -0.314 65.992 1.00 92.62 133 ARG A O 1
ATOM 1083 N N . ARG A 1 134 ? -25.694 0.326 67.131 1.00 95.12 134 ARG A N 1
ATOM 1084 C CA . ARG A 1 134 ? -25.676 1.729 66.697 1.00 95.12 134 ARG A CA 1
ATOM 1085 C C . ARG A 1 134 ? -24.332 2.397 66.958 1.00 95.12 134 ARG A C 1
ATOM 1087 O O . ARG A 1 134 ? -23.773 2.990 66.051 1.00 95.12 134 ARG A O 1
ATOM 1094 N N . LYS A 1 135 ? -23.761 2.205 68.149 1.00 95.88 135 LYS A N 1
ATOM 1095 C CA . LYS A 1 135 ? -22.450 2.771 68.488 1.00 95.88 135 LYS A CA 1
ATOM 1096 C C . LYS A 1 135 ? -21.313 2.237 67.604 1.00 95.88 135 LYS A C 1
ATOM 1098 O O . LYS A 1 135 ? -20.398 2.983 67.283 1.00 95.88 135 LYS A O 1
ATOM 1103 N N . LYS A 1 136 ? -21.351 0.957 67.216 1.00 93.00 136 LYS A N 1
ATOM 1104 C CA . LYS A 1 136 ? -20.352 0.365 66.308 1.00 93.00 136 LYS A CA 1
ATOM 1105 C C . LYS A 1 136 ? -20.503 0.861 64.875 1.00 93.00 136 LYS A C 1
ATOM 1107 O O . LYS A 1 136 ? -19.491 1.072 64.215 1.00 93.00 136 LYS A O 1
ATOM 1112 N N . ASP A 1 137 ? -21.739 1.029 64.420 1.00 86.25 137 ASP A N 1
ATOM 1113 C CA . ASP A 1 137 ? -22.032 1.543 63.083 1.00 86.25 137 ASP A CA 1
ATOM 1114 C C . ASP A 1 137 ? -21.605 3.025 62.989 1.00 86.25 137 ASP A C 1
ATOM 1116 O O . ASP A 1 137 ? -20.893 3.396 62.061 1.00 86.25 137 ASP A O 1
ATOM 1120 N N . GLU A 1 138 ? -21.896 3.831 64.019 1.00 93.44 138 GLU A N 1
ATOM 1121 C CA . GLU A 1 138 ? -21.434 5.226 64.141 1.00 93.44 138 GLU A CA 1
ATOM 1122 C C . GLU A 1 138 ? -19.893 5.334 64.214 1.00 93.44 138 GLU A C 1
ATOM 1124 O O . GLU A 1 138 ? -19.302 6.230 63.611 1.00 93.44 138 GLU A O 1
ATOM 1129 N N . GLU A 1 139 ? -19.213 4.414 64.913 1.00 93.62 139 GLU A N 1
ATOM 1130 C CA . GLU A 1 139 ? -17.741 4.359 64.962 1.00 93.62 139 GLU A CA 1
ATOM 1131 C C . GLU A 1 139 ? -17.130 3.979 63.603 1.00 93.62 139 GLU A C 1
ATOM 1133 O O . GLU A 1 139 ? -16.102 4.537 63.212 1.00 93.62 139 GLU A O 1
ATOM 1138 N N . HIS A 1 140 ? -17.749 3.046 62.873 1.00 93.50 140 HIS A N 1
ATOM 1139 C CA . HIS A 1 140 ? -17.305 2.665 61.533 1.00 93.50 140 HIS A CA 1
ATOM 1140 C C . HIS A 1 140 ? -17.465 3.825 60.554 1.00 93.50 140 HIS A C 1
ATOM 1142 O O . HIS A 1 140 ? -16.518 4.158 59.851 1.00 93.50 140 HIS A O 1
ATOM 1148 N N . GLU A 1 141 ? -18.624 4.481 60.564 1.00 93.12 141 GLU A N 1
ATOM 1149 C CA . GLU A 1 141 ? -18.901 5.637 59.712 1.00 93.12 141 GLU A CA 1
ATOM 1150 C C . GLU A 1 141 ? -17.972 6.819 60.036 1.00 93.12 141 GLU A C 1
ATOM 1152 O O . GLU A 1 141 ? -17.517 7.525 59.139 1.00 93.12 141 GLU A O 1
ATOM 1157 N N . ALA A 1 142 ? -17.623 7.034 61.310 1.00 96.19 142 ALA A N 1
ATOM 1158 C CA . ALA A 1 142 ? -16.619 8.030 61.686 1.00 96.19 142 ALA A CA 1
ATOM 1159 C C . ALA A 1 142 ? -15.212 7.655 61.188 1.00 96.19 142 ALA A C 1
ATOM 1161 O O . ALA A 1 142 ? -14.488 8.520 60.702 1.00 96.19 142 ALA A O 1
ATOM 1162 N N . ARG A 1 143 ? -14.821 6.376 61.277 1.00 92.19 143 ARG A N 1
ATOM 1163 C CA . ARG A 1 143 ? -13.526 5.896 60.767 1.00 92.19 143 ARG A CA 1
ATOM 1164 C C . ARG A 1 143 ? -13.444 5.988 59.244 1.00 92.19 143 ARG A C 1
ATOM 1166 O O . ARG A 1 143 ? -12.395 6.352 58.727 1.00 92.19 143 ARG A O 1
ATOM 1173 N N . GLU A 1 144 ? -14.531 5.675 58.549 1.00 90.12 144 GLU A N 1
ATOM 1174 C CA . GLU A 1 144 ? -14.633 5.768 57.093 1.00 90.12 144 GLU A CA 1
ATOM 1175 C C . GLU A 1 144 ? -14.522 7.223 56.629 1.00 90.12 144 GLU A C 1
ATOM 1177 O O . GLU A 1 144 ? -13.684 7.511 55.782 1.00 90.12 144 GLU A O 1
ATOM 1182 N N . ARG A 1 145 ? -15.230 8.155 57.285 1.00 96.12 145 ARG A N 1
ATOM 1183 C CA . ARG A 1 145 ? -15.095 9.596 57.008 1.00 96.12 145 ARG A CA 1
ATOM 1184 C C . ARG A 1 145 ? -13.688 10.131 57.271 1.00 96.12 145 ARG A C 1
ATOM 1186 O O . ARG A 1 145 ? -13.180 10.898 56.466 1.00 96.12 145 ARG A O 1
ATOM 1193 N N . MET A 1 146 ? -13.037 9.699 58.354 1.00 91.31 146 MET A N 1
ATOM 1194 C CA . MET A 1 146 ? -11.644 10.082 58.631 1.00 91.31 146 MET A CA 1
ATOM 1195 C C . MET A 1 146 ? -10.680 9.564 57.555 1.00 91.31 146 MET A C 1
ATOM 1197 O O . MET A 1 146 ? -9.767 10.280 57.158 1.00 91.31 146 MET A O 1
ATOM 1201 N N . LEU A 1 147 ? -10.874 8.330 57.076 1.00 93.00 147 LEU A N 1
ATOM 1202 C CA . LEU A 1 147 ? -10.054 7.751 56.008 1.00 93.00 147 LEU A CA 1
ATOM 1203 C C . LEU A 1 147 ? -10.312 8.419 54.651 1.00 93.00 147 LEU A C 1
ATOM 1205 O O . LEU A 1 147 ? -9.374 8.574 53.871 1.00 93.00 147 LEU A O 1
ATOM 1209 N N . GLU A 1 148 ? -11.556 8.803 54.364 1.00 93.31 148 GLU A N 1
ATOM 1210 C CA . GLU A 1 148 ? -11.925 9.537 53.151 1.00 93.31 148 GLU A CA 1
ATOM 1211 C C . GLU A 1 148 ? -11.316 10.944 53.155 1.00 93.31 148 GLU A C 1
ATOM 1213 O O . GLU A 1 148 ? -10.625 11.300 52.203 1.00 93.31 148 GLU A O 1
ATOM 1218 N N . GLU A 1 149 ? -11.441 11.684 54.261 1.00 92.94 149 GLU A N 1
ATOM 1219 C CA . GLU A 1 149 ? -10.815 13.003 54.435 1.00 92.94 149 GLU A CA 1
ATOM 1220 C C . GLU A 1 149 ? -9.280 12.920 54.346 1.00 92.94 149 GLU A C 1
ATOM 1222 O O . GLU A 1 149 ? -8.643 13.750 53.697 1.00 92.94 149 GLU A O 1
ATOM 1227 N N . GLU A 1 150 ? -8.658 11.884 54.923 1.00 91.94 150 GLU A N 1
ATOM 1228 C CA . GLU A 1 150 ? -7.212 11.655 54.798 1.00 91.94 150 GLU A CA 1
ATOM 1229 C C . GLU A 1 150 ? -6.802 11.313 53.353 1.00 91.94 150 GLU A C 1
ATOM 1231 O O . GLU A 1 150 ? -5.763 11.776 52.870 1.00 91.94 150 GLU A O 1
ATOM 1236 N N . ALA A 1 151 ? -7.609 10.525 52.635 1.00 94.94 151 ALA A N 1
ATOM 1237 C CA . ALA A 1 151 ? -7.356 10.181 51.239 1.00 94.94 151 ALA A CA 1
ATOM 1238 C C . ALA A 1 151 ? -7.510 11.394 50.312 1.00 94.94 151 ALA A C 1
ATOM 1240 O O . ALA A 1 151 ? -6.686 11.568 49.410 1.00 94.94 151 ALA A O 1
ATOM 1241 N N . GLU A 1 152 ? -8.517 12.235 50.539 1.00 93.62 152 GLU A N 1
ATOM 1242 C CA . GLU A 1 152 ? -8.698 13.503 49.830 1.00 93.62 152 GLU A CA 1
ATOM 1243 C C . GLU A 1 152 ? -7.569 14.482 50.151 1.00 93.62 152 GLU A C 1
ATOM 1245 O O . GLU A 1 152 ? -6.989 15.049 49.230 1.00 93.62 152 GLU A O 1
ATOM 1250 N N . ALA A 1 153 ? -7.155 14.601 51.415 1.00 95.88 153 ALA A N 1
ATOM 1251 C CA . ALA A 1 153 ? -6.016 15.433 51.799 1.00 95.88 153 ALA A CA 1
ATOM 1252 C C . ALA A 1 153 ? -4.697 14.940 51.181 1.00 95.88 153 ALA A C 1
ATOM 1254 O O . ALA A 1 153 ? -3.840 15.749 50.820 1.00 95.88 153 ALA A O 1
ATOM 1255 N N . ARG A 1 154 ? -4.512 13.620 51.030 1.00 93.69 154 ARG A N 1
ATOM 1256 C CA . ARG A 1 154 ? -3.352 13.059 50.322 1.00 93.69 154 ARG A CA 1
ATOM 1257 C C . ARG A 1 154 ? -3.410 13.367 48.828 1.00 93.69 154 ARG A C 1
ATOM 1259 O O . ARG A 1 154 ? -2.396 13.787 48.284 1.00 93.69 154 ARG A O 1
ATOM 1266 N N . LYS A 1 155 ? -4.573 13.200 48.191 1.00 94.31 155 LYS A N 1
ATOM 1267 C CA . LYS A 1 155 ? -4.768 13.539 46.773 1.00 94.31 155 LYS A CA 1
ATOM 1268 C C . LYS A 1 155 ? -4.572 15.031 46.515 1.00 94.31 155 LYS A C 1
ATOM 1270 O O . LYS A 1 155 ? -3.881 15.367 45.571 1.00 94.31 155 LYS A O 1
ATOM 1275 N N . ALA A 1 156 ? -5.093 15.905 47.376 1.00 95.56 156 ALA A N 1
ATOM 1276 C CA . ALA A 1 156 ? -4.907 17.349 47.264 1.00 95.56 156 ALA A CA 1
ATOM 1277 C C . ALA A 1 156 ? -3.427 17.736 47.388 1.00 95.56 156 ALA A C 1
ATOM 1279 O O . ALA A 1 156 ? -2.930 18.503 46.578 1.00 95.56 156 ALA A O 1
ATOM 1280 N N . LYS A 1 157 ? -2.685 17.145 48.336 1.00 92.56 157 LYS A N 1
ATOM 1281 C CA . LYS A 1 157 ? -1.231 17.362 48.452 1.00 92.56 157 LYS A CA 1
ATOM 1282 C C . LYS A 1 157 ? -0.450 16.831 47.250 1.00 92.56 157 LYS A C 1
ATOM 1284 O O . LYS A 1 157 ? 0.541 17.436 46.859 1.00 92.56 157 LYS A O 1
ATOM 1289 N N . GLU A 1 158 ? -0.859 15.692 46.699 1.00 87.69 158 GLU A N 1
ATOM 1290 C CA . GLU A 1 158 ? -0.259 15.116 45.492 1.00 87.69 158 GLU A CA 1
ATOM 1291 C C . GLU A 1 158 ? -0.557 15.978 44.259 1.00 87.69 158 GLU A C 1
ATOM 1293 O O . GLU A 1 158 ? 0.340 16.214 43.460 1.00 87.69 158 GLU A O 1
ATOM 1298 N N . GLU A 1 159 ? -1.771 16.516 44.141 1.00 86.25 159 GLU A N 1
ATOM 1299 C CA . GLU A 1 159 ? -2.169 17.439 43.076 1.00 86.25 159 GLU A CA 1
ATOM 1300 C C . GLU A 1 159 ? -1.463 18.795 43.205 1.00 86.25 159 GLU A C 1
ATOM 1302 O O . GLU A 1 159 ? -0.958 19.310 42.213 1.00 86.25 159 GLU A O 1
ATOM 1307 N N . GLU A 1 160 ? -1.336 19.342 44.417 1.00 86.44 160 GLU A N 1
ATOM 1308 C CA . GLU A 1 160 ? -0.533 20.539 44.688 1.00 86.44 160 GLU A CA 1
ATOM 1309 C C . GLU A 1 160 ? 0.945 20.303 44.342 1.00 86.44 160 GLU A C 1
ATOM 1311 O O . GLU A 1 160 ? 1.568 21.145 43.696 1.00 86.44 160 GLU A O 1
ATOM 1316 N N . ALA A 1 161 ? 1.511 19.147 44.707 1.00 92.06 161 ALA A N 1
ATOM 1317 C CA . ALA A 1 161 ? 2.877 18.784 44.336 1.00 92.06 161 ALA A CA 1
ATOM 1318 C C . ALA A 1 161 ? 3.028 18.625 42.816 1.00 92.06 161 ALA A C 1
ATOM 1320 O O . ALA A 1 161 ? 3.965 19.178 42.245 1.00 92.06 161 ALA A O 1
ATOM 1321 N N . ALA A 1 162 ? 2.089 17.951 42.152 1.00 89.81 162 ALA A N 1
ATOM 1322 C CA . ALA A 1 162 ? 2.077 17.788 40.702 1.00 89.81 162 ALA A CA 1
ATOM 1323 C C . ALA A 1 162 ? 1.885 19.126 39.971 1.00 89.81 162 ALA A C 1
ATOM 1325 O O . ALA A 1 162 ? 2.465 19.322 38.908 1.00 89.81 162 ALA A O 1
ATOM 1326 N N . ALA A 1 163 ? 1.122 20.068 40.533 1.00 88.00 163 ALA A N 1
ATOM 1327 C CA . ALA A 1 163 ? 0.948 21.411 39.985 1.00 88.00 163 ALA A CA 1
ATOM 1328 C C . ALA A 1 163 ? 2.223 22.251 40.130 1.00 88.00 163 ALA A C 1
ATOM 1330 O O . ALA A 1 163 ? 2.621 22.920 39.179 1.00 88.00 163 ALA A O 1
ATOM 1331 N N . LEU A 1 164 ? 2.900 22.175 41.280 1.00 86.25 164 LEU A N 1
ATOM 1332 C CA . LEU A 1 164 ? 4.199 22.824 41.485 1.00 86.25 164 LEU A CA 1
ATOM 1333 C C . LEU A 1 164 ? 5.288 22.204 40.603 1.00 86.25 164 LEU A C 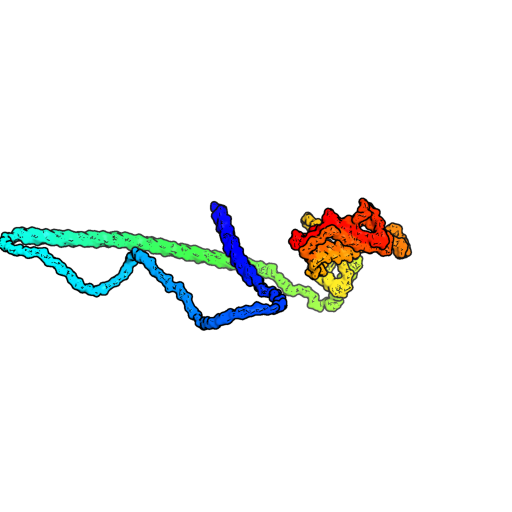1
ATOM 1335 O O . LEU A 1 164 ? 6.127 22.921 40.054 1.00 86.25 164 LEU A O 1
ATOM 1339 N N . GLU A 1 165 ? 5.267 20.882 40.428 1.00 87.94 165 GLU A N 1
ATOM 1340 C CA . GLU A 1 165 ? 6.108 20.205 39.448 1.00 87.94 165 GLU A CA 1
ATOM 1341 C C . GLU A 1 165 ? 5.775 20.708 38.045 1.00 87.94 165 GLU A C 1
ATOM 1343 O O . GLU A 1 165 ? 6.673 21.168 37.347 1.00 87.94 165 GLU A O 1
ATOM 1348 N N . PHE A 1 166 ? 4.504 20.721 37.647 1.00 82.94 166 PHE A N 1
ATOM 1349 C CA . PHE A 1 166 ? 4.083 21.224 36.345 1.00 82.94 166 PHE A CA 1
ATOM 1350 C C . PHE A 1 166 ? 4.517 22.674 36.116 1.00 82.94 166 PHE A C 1
ATOM 1352 O O . PHE A 1 166 ? 4.987 22.981 35.029 1.00 82.94 166 PHE A O 1
ATOM 1359 N N . GLU A 1 167 ? 4.433 23.562 37.109 1.00 83.56 167 GLU A N 1
ATOM 1360 C CA . GLU A 1 167 ? 4.936 24.936 36.993 1.00 83.56 167 GLU A CA 1
ATOM 1361 C C . GLU A 1 167 ? 6.457 25.001 36.843 1.00 83.56 167 GLU A C 1
ATOM 1363 O O . GLU A 1 167 ? 6.953 25.771 36.018 1.00 83.56 167 GLU A O 1
ATOM 1368 N N . LYS A 1 168 ? 7.204 24.172 37.579 1.00 88.81 168 LYS A N 1
ATOM 1369 C CA . LYS A 1 168 ? 8.659 24.058 37.422 1.00 88.81 168 LYS A CA 1
ATOM 1370 C C . LYS A 1 168 ? 9.024 23.572 36.017 1.00 88.81 168 LYS A C 1
ATOM 1372 O O . LYS A 1 168 ? 9.830 24.211 35.344 1.00 88.81 168 LYS A O 1
ATOM 1377 N N . TRP A 1 169 ? 8.388 22.497 35.554 1.00 76.50 169 TRP A N 1
ATOM 1378 C CA . TRP A 1 169 ? 8.578 21.962 34.206 1.00 76.50 169 TRP A CA 1
ATOM 1379 C C . TRP A 1 169 ? 8.098 22.950 33.141 1.00 76.50 169 TRP A C 1
ATOM 1381 O O . TRP A 1 169 ? 8.746 23.076 32.118 1.00 76.50 169 TRP A O 1
ATOM 1391 N N . LYS A 1 170 ? 7.034 23.722 33.381 1.00 77.56 170 LYS A N 1
ATOM 1392 C CA . LYS A 1 170 ? 6.558 24.797 32.493 1.00 77.56 170 LYS A CA 1
ATOM 1393 C C . LYS A 1 170 ? 7.538 25.972 32.428 1.00 77.56 170 LYS A C 1
ATOM 1395 O O . LYS A 1 170 ? 7.652 26.597 31.381 1.00 77.56 170 LYS A O 1
ATOM 1400 N N . GLY A 1 171 ? 8.244 26.271 33.517 1.00 71.44 171 GLY A N 1
ATOM 1401 C CA . GLY A 1 171 ? 9.336 27.247 33.532 1.00 71.44 171 GLY A CA 1
ATOM 1402 C C . GLY A 1 171 ? 10.581 26.757 32.788 1.00 71.44 171 GLY A C 1
ATOM 1403 O O . GLY A 1 171 ? 11.263 27.553 32.150 1.00 71.44 171 GLY A O 1
ATOM 1404 N N . GLU A 1 172 ? 10.848 25.449 32.830 1.00 70.31 172 GLU A N 1
ATOM 1405 C CA . GLU A 1 172 ? 11.893 24.788 32.033 1.00 70.31 172 GLU A CA 1
ATOM 1406 C C . GLU A 1 172 ? 11.461 24.569 30.566 1.00 70.31 172 GLU A C 1
ATOM 1408 O O . GLU A 1 172 ? 12.305 24.448 29.681 1.00 70.31 172 GLU A O 1
ATOM 1413 N N . PHE A 1 173 ? 10.154 24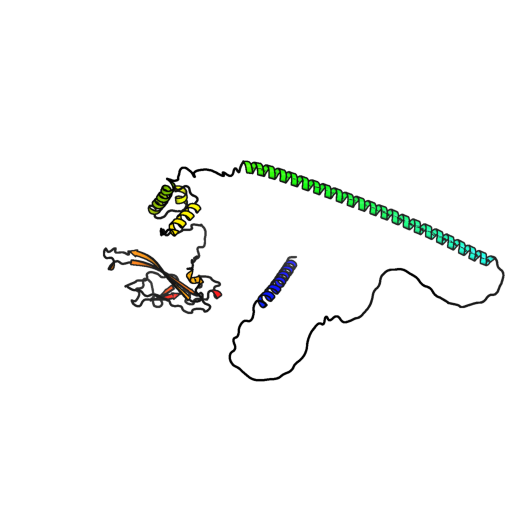.581 30.292 1.00 47.56 173 PHE A N 1
ATOM 1414 C CA . PHE A 1 173 ? 9.540 24.483 28.969 1.00 47.56 173 PHE A CA 1
ATOM 1415 C C . PHE A 1 173 ? 9.076 25.871 28.500 1.00 47.56 173 PHE A C 1
ATOM 1417 O O . PHE A 1 173 ? 7.890 26.115 28.259 1.00 47.56 173 PHE A O 1
ATOM 1424 N N . SER A 1 174 ? 10.015 26.811 28.364 1.00 48.41 174 SER A N 1
ATOM 1425 C CA . SER A 1 174 ? 9.770 28.010 27.564 1.00 48.41 174 SER A CA 1
ATOM 1426 C C . SER A 1 174 ? 9.576 27.571 26.115 1.00 48.41 174 SER A C 1
ATOM 1428 O O . SER A 1 174 ? 10.524 27.203 25.424 1.00 48.41 174 SER A O 1
ATOM 1430 N N . VAL A 1 175 ? 8.326 27.565 25.661 1.00 52.16 175 VAL A N 1
ATOM 1431 C CA . VAL A 1 175 ? 8.025 27.488 24.235 1.00 52.16 175 VAL A CA 1
ATOM 1432 C C . VAL A 1 175 ? 8.582 28.767 23.619 1.00 52.16 175 VAL A C 1
ATOM 1434 O O . VAL A 1 175 ? 8.040 29.844 23.869 1.00 52.16 175 VAL A O 1
ATOM 1437 N N . ASP A 1 176 ? 9.662 28.645 22.846 1.00 47.25 176 ASP A N 1
ATOM 1438 C CA . ASP A 1 176 ? 10.164 29.685 21.945 1.00 47.25 176 ASP A CA 1
ATOM 1439 C C . ASP A 1 176 ? 9.094 29.973 20.877 1.00 47.25 176 ASP A C 1
ATOM 1441 O O . ASP A 1 176 ? 9.155 29.517 19.735 1.00 47.25 176 ASP A O 1
ATOM 1445 N N . ALA A 1 177 ? 8.051 30.704 21.262 1.00 50.03 177 ALA A N 1
ATOM 1446 C CA . ALA A 1 177 ? 7.263 31.477 20.327 1.00 50.03 177 ALA A CA 1
ATOM 1447 C C . ALA A 1 177 ? 8.106 32.713 20.001 1.00 50.03 177 ALA A C 1
ATOM 1449 O O . ALA A 1 177 ? 8.342 33.542 20.875 1.00 50.03 177 ALA A O 1
ATOM 1450 N N . GLU A 1 178 ? 8.555 32.794 18.748 1.00 43.94 178 GLU A N 1
ATOM 1451 C CA . GLU A 1 178 ? 9.370 33.874 18.176 1.00 43.94 178 GLU A CA 1
ATOM 1452 C C . GLU A 1 178 ? 10.898 33.783 18.383 1.00 43.94 178 GLU A C 1
ATOM 1454 O O . GLU A 1 178 ? 11.557 34.648 18.953 1.00 43.94 178 GLU A O 1
ATOM 1459 N N . GLY A 1 179 ? 11.489 32.759 17.758 1.00 43.53 179 GLY A N 1
ATOM 1460 C CA . GLY A 1 179 ? 12.799 32.874 17.114 1.00 43.53 179 GLY A CA 1
ATOM 1461 C C . GLY A 1 179 ? 12.640 33.360 15.667 1.00 43.53 179 GLY A C 1
ATOM 1462 O O . GLY A 1 179 ? 12.338 32.584 14.767 1.00 43.53 179 GLY A O 1
ATOM 1463 N N . THR A 1 180 ? 12.835 34.660 15.475 1.00 33.12 180 THR A N 1
ATOM 1464 C CA . THR A 1 180 ? 12.994 35.416 14.219 1.00 33.12 180 THR A CA 1
ATOM 1465 C C . THR A 1 180 ? 14.016 34.750 13.274 1.00 33.12 180 THR A C 1
ATOM 1467 O O . THR A 1 180 ? 15.080 34.318 13.703 1.00 33.12 180 THR A O 1
ATOM 1470 N N . THR A 1 181 ? 13.736 34.611 11.974 1.00 34.12 181 THR A N 1
ATOM 1471 C CA . THR A 1 181 ? 14.188 35.569 10.944 1.00 34.12 181 THR A CA 1
ATOM 1472 C C . THR A 1 181 ? 13.186 35.671 9.784 1.00 34.12 181 THR A C 1
ATOM 1474 O O . THR A 1 181 ? 13.455 35.296 8.647 1.00 34.12 181 THR A O 1
ATOM 1477 N N . GLU A 1 182 ? 12.035 36.276 10.049 1.00 41.97 182 GLU A N 1
ATOM 1478 C CA . GLU A 1 182 ? 11.194 36.887 9.018 1.00 41.97 182 GLU A CA 1
ATOM 1479 C C . GLU A 1 182 ? 11.274 38.406 9.211 1.00 41.97 182 GLU A C 1
ATOM 1481 O O . GLU A 1 182 ? 10.481 38.962 9.958 1.00 41.97 182 GLU A O 1
ATOM 1486 N N . ASN A 1 183 ? 12.312 39.058 8.659 1.00 42.47 183 ASN A N 1
ATOM 1487 C CA . ASN A 1 183 ? 12.253 40.472 8.223 1.00 42.47 183 ASN A CA 1
ATOM 1488 C C . ASN A 1 183 ? 13.506 41.027 7.510 1.00 42.47 183 ASN A C 1
ATOM 1490 O O . ASN A 1 183 ? 13.432 42.142 7.017 1.00 42.47 183 ASN A O 1
ATOM 1494 N N . ASP A 1 184 ? 14.592 40.262 7.325 1.00 39.72 184 ASP A N 1
ATOM 1495 C CA . ASP A 1 184 ? 15.744 40.698 6.495 1.00 39.72 184 ASP A CA 1
ATOM 1496 C C . ASP A 1 184 ? 16.066 39.761 5.307 1.00 39.72 184 ASP A C 1
ATOM 1498 O O . ASP A 1 184 ? 17.122 39.863 4.689 1.00 39.72 184 ASP A O 1
ATOM 1502 N N . VAL A 1 185 ? 15.164 38.841 4.938 1.00 46.03 185 VAL A N 1
ATOM 1503 C CA . VAL A 1 185 ? 15.410 37.862 3.851 1.00 46.03 185 VAL A CA 1
ATOM 1504 C C . VAL A 1 185 ? 14.331 37.901 2.761 1.00 46.03 185 VAL A C 1
ATOM 1506 O O . VAL A 1 185 ? 14.003 36.887 2.144 1.00 46.03 185 VAL A O 1
ATOM 1509 N N . GLN A 1 186 ? 13.785 39.086 2.476 1.00 41.91 186 GLN A N 1
ATOM 1510 C CA . GLN A 1 186 ? 12.979 39.278 1.261 1.00 41.91 186 GLN A CA 1
ATOM 1511 C C . GLN A 1 186 ? 13.819 39.274 -0.031 1.00 41.91 186 GLN A C 1
ATOM 1513 O O . GLN A 1 186 ? 13.246 39.071 -1.094 1.00 41.91 186 GLN A O 1
ATOM 1518 N N . ASP A 1 187 ? 15.155 39.346 0.052 1.00 44.94 187 ASP A N 1
ATOM 1519 C CA . ASP A 1 187 ? 16.052 39.222 -1.116 1.00 44.94 187 ASP A CA 1
ATOM 1520 C C . ASP A 1 187 ? 16.845 37.896 -1.184 1.00 44.94 187 ASP A C 1
ATOM 1522 O O . ASP A 1 187 ? 17.463 37.600 -2.204 1.00 44.94 187 ASP A O 1
ATOM 1526 N N . GLY A 1 188 ? 16.830 37.058 -0.134 1.00 47.78 188 GLY A N 1
ATOM 1527 C CA . GLY A 1 188 ? 17.665 35.840 -0.055 1.00 47.78 188 GLY A CA 1
ATOM 1528 C C . GLY A 1 188 ? 16.925 34.499 -0.160 1.00 47.78 188 GLY A C 1
ATOM 1529 O O . GLY A 1 188 ? 17.538 33.473 -0.453 1.00 47.78 188 GLY A O 1
ATOM 1530 N N . THR A 1 189 ? 15.605 34.473 0.047 1.00 52.00 189 THR A N 1
ATOM 1531 C CA . THR A 1 189 ? 14.799 33.234 0.030 1.00 52.00 189 THR A CA 1
ATOM 1532 C C . THR A 1 189 ? 14.678 32.635 -1.370 1.00 52.00 189 THR A C 1
ATOM 1534 O O . THR A 1 189 ? 14.637 31.414 -1.518 1.00 52.00 189 THR A O 1
ATOM 1537 N N . GLN A 1 190 ? 14.716 33.473 -2.408 1.00 56.34 190 GLN A N 1
ATOM 1538 C CA . GLN A 1 190 ? 14.816 33.004 -3.792 1.00 56.34 190 GLN A CA 1
ATOM 1539 C C . GLN A 1 190 ? 16.182 32.367 -4.080 1.00 56.34 190 GLN A C 1
ATOM 1541 O O . GLN A 1 190 ? 16.237 31.360 -4.782 1.00 56.34 190 GLN A O 1
ATOM 1546 N N . GLY A 1 191 ? 17.260 32.905 -3.497 1.00 62.88 191 GLY A N 1
ATOM 1547 C CA . GLY A 1 191 ? 18.611 32.351 -3.612 1.00 62.88 191 GLY A CA 1
ATOM 1548 C C . GLY A 1 191 ? 18.709 30.963 -2.988 1.00 62.88 191 GLY A C 1
ATOM 1549 O O . GLY A 1 191 ? 19.181 30.042 -3.634 1.00 62.88 191 GLY A O 1
ATOM 1550 N N . LEU A 1 192 ? 18.135 30.765 -1.798 1.00 71.69 192 LEU A N 1
ATOM 1551 C CA . LEU A 1 192 ? 18.174 29.465 -1.122 1.00 71.69 192 LEU A CA 1
ATOM 1552 C C . LEU A 1 192 ? 17.380 28.374 -1.862 1.00 71.69 192 LEU A C 1
ATOM 1554 O O . LEU A 1 192 ? 17.784 27.215 -1.857 1.00 71.69 192 LEU A O 1
ATOM 1558 N N . LEU A 1 193 ? 16.257 28.726 -2.503 1.00 77.19 193 LEU A N 1
ATOM 1559 C CA . LEU A 1 193 ? 15.506 27.801 -3.362 1.00 77.19 193 LEU A CA 1
ATOM 1560 C C . LEU A 1 193 ? 16.240 27.523 -4.678 1.00 77.19 193 LEU A C 1
ATOM 1562 O O . LEU A 1 193 ? 16.221 26.393 -5.161 1.00 77.19 193 LEU A O 1
ATOM 1566 N N . PHE A 1 194 ? 16.893 28.535 -5.249 1.00 82.06 194 PHE A N 1
ATOM 1567 C CA . PHE A 1 194 ? 17.728 28.368 -6.433 1.00 82.06 194 PHE A CA 1
ATOM 1568 C C . PHE A 1 194 ? 18.926 27.458 -6.142 1.00 82.06 194 PHE A C 1
ATOM 1570 O O . PHE A 1 194 ? 19.135 26.499 -6.881 1.00 82.06 194 PHE A O 1
ATOM 1577 N N . ASP A 1 195 ? 19.622 27.680 -5.028 1.00 83.44 195 ASP A N 1
ATOM 1578 C CA . ASP A 1 195 ? 20.739 26.862 -4.553 1.00 83.44 195 ASP A CA 1
ATOM 1579 C C . ASP A 1 195 ? 20.277 25.436 -4.224 1.00 83.44 195 ASP A C 1
ATOM 1581 O O . ASP A 1 195 ? 20.956 24.473 -4.568 1.00 83.44 195 ASP A O 1
ATOM 1585 N N . PHE A 1 196 ? 19.085 25.277 -3.637 1.00 84.94 196 PHE A N 1
ATOM 1586 C CA . PHE A 1 196 ? 18.453 23.973 -3.405 1.00 84.94 196 PHE A CA 1
ATOM 1587 C C . PHE A 1 196 ? 18.224 23.214 -4.715 1.00 84.94 196 PHE A C 1
ATOM 1589 O O . PHE A 1 196 ? 18.601 22.049 -4.849 1.00 84.94 196 PHE A O 1
ATOM 1596 N N . VAL A 1 197 ? 17.673 23.887 -5.725 1.00 83.75 197 VAL A N 1
ATOM 1597 C CA . VAL A 1 197 ? 17.441 23.299 -7.049 1.00 83.75 197 VAL A CA 1
ATOM 1598 C C . VAL A 1 197 ? 18.758 23.043 -7.795 1.00 83.75 197 VAL A C 1
ATOM 1600 O O . VAL A 1 197 ? 18.884 22.019 -8.468 1.00 83.75 197 VAL A O 1
ATOM 1603 N N . GLU A 1 198 ? 19.749 23.930 -7.699 1.00 84.44 198 GLU A N 1
ATOM 1604 C CA . GLU A 1 198 ? 21.069 23.753 -8.316 1.00 84.44 198 GLU A CA 1
ATOM 1605 C C . GLU A 1 198 ? 21.829 22.583 -7.681 1.00 84.44 198 GLU A C 1
ATOM 1607 O O . GLU A 1 198 ? 22.407 21.759 -8.397 1.00 84.44 198 GLU A O 1
ATOM 1612 N N . TYR A 1 199 ? 21.766 22.456 -6.355 1.00 84.94 199 TYR A N 1
ATOM 1613 C CA . TYR A 1 199 ? 22.381 21.363 -5.612 1.00 84.94 199 TYR A CA 1
ATOM 1614 C C . TYR A 1 199 ? 21.785 20.010 -6.014 1.00 84.94 199 TYR A C 1
ATOM 1616 O O . TYR A 1 199 ? 22.534 19.089 -6.356 1.00 84.94 199 TYR A O 1
ATOM 1624 N N . ILE A 1 200 ? 20.452 19.915 -6.093 1.00 83.62 200 ILE A N 1
ATOM 1625 C CA . ILE A 1 200 ? 19.761 18.699 -6.550 1.00 83.62 200 ILE A CA 1
ATOM 1626 C C . ILE A 1 200 ? 20.090 18.392 -8.020 1.00 83.62 200 ILE A C 1
ATOM 1628 O O . ILE A 1 200 ? 20.337 17.245 -8.380 1.00 83.62 200 ILE A O 1
ATOM 1632 N N . LYS A 1 201 ? 20.171 19.403 -8.892 1.00 81.31 201 LYS A N 1
ATOM 1633 C CA . LYS A 1 201 ? 20.559 19.194 -10.301 1.00 81.31 201 LYS A CA 1
ATOM 1634 C C . LYS A 1 201 ? 22.001 18.705 -10.460 1.00 81.31 201 LYS A C 1
ATOM 1636 O O . LYS A 1 201 ? 22.292 17.951 -11.392 1.00 81.31 201 LYS A O 1
ATOM 1641 N N . LYS A 1 202 ? 22.913 19.153 -9.594 1.00 83.06 202 LYS A N 1
ATOM 1642 C CA . LYS A 1 202 ? 24.337 18.785 -9.625 1.00 83.06 202 LYS A CA 1
ATOM 1643 C C . LYS A 1 202 ? 24.572 17.360 -9.119 1.00 83.06 202 LYS A C 1
ATOM 1645 O O . LYS A 1 202 ? 25.433 16.656 -9.650 1.00 83.06 202 LYS A O 1
ATOM 1650 N N . GLN A 1 203 ? 23.812 16.939 -8.114 1.00 74.38 203 GLN A N 1
ATOM 1651 C CA . GLN A 1 203 ? 23.945 15.650 -7.440 1.00 74.38 203 GLN A CA 1
ATOM 1652 C C . GLN A 1 203 ? 22.808 14.707 -7.867 1.00 74.38 203 GLN A C 1
ATOM 1654 O O . GLN A 1 203 ? 21.672 14.827 -7.432 1.00 74.38 203 GLN A O 1
ATOM 1659 N N . LYS A 1 204 ? 23.114 13.733 -8.732 1.00 62.38 204 LYS A N 1
ATOM 1660 C CA . LYS A 1 204 ? 22.103 12.856 -9.361 1.00 62.38 204 LYS A CA 1
ATOM 1661 C C . LYS A 1 204 ? 21.370 11.902 -8.402 1.00 62.38 204 LYS A C 1
ATOM 1663 O O . LYS A 1 204 ? 20.346 11.356 -8.793 1.00 62.38 204 LYS A O 1
ATOM 1668 N N . CYS A 1 205 ? 21.909 11.653 -7.209 1.00 74.81 205 CYS A N 1
ATOM 1669 C CA . CYS A 1 205 ? 21.311 10.805 -6.178 1.00 74.81 205 CYS A CA 1
ATOM 1670 C C . CYS A 1 205 ? 21.757 11.336 -4.812 1.00 74.81 205 CYS A C 1
ATOM 1672 O O . CYS A 1 205 ? 22.959 11.387 -4.557 1.00 74.81 205 CYS A O 1
ATOM 1674 N N . ILE A 1 206 ? 20.812 11.759 -3.970 1.00 82.88 206 ILE A N 1
ATOM 1675 C CA . ILE A 1 206 ? 21.082 12.349 -2.652 1.00 82.88 206 ILE A CA 1
ATOM 1676 C C . ILE A 1 206 ? 20.118 11.706 -1.653 1.00 82.88 206 ILE A C 1
ATOM 1678 O O . ILE A 1 206 ? 18.909 11.739 -1.903 1.00 82.88 206 ILE A O 1
ATOM 1682 N N . PRO A 1 207 ? 20.600 11.123 -0.545 1.00 83.12 207 PRO A N 1
ATOM 1683 C CA . PRO A 1 207 ? 19.715 10.686 0.525 1.00 83.12 207 PRO A CA 1
ATOM 1684 C C . PRO A 1 207 ? 19.080 11.910 1.198 1.00 83.12 207 PRO A C 1
ATOM 1686 O O . PRO A 1 207 ? 19.718 12.948 1.379 1.00 83.12 207 PRO A O 1
ATOM 1689 N N . LEU A 1 208 ? 17.804 11.802 1.574 1.00 83.44 208 LEU A N 1
ATOM 1690 C CA . LEU A 1 208 ? 17.034 12.937 2.100 1.00 83.44 208 LEU A CA 1
ATOM 1691 C C . LEU A 1 208 ? 17.643 13.538 3.378 1.00 83.44 208 LEU A C 1
ATOM 1693 O O . LEU A 1 208 ? 17.488 14.730 3.625 1.00 83.44 208 LEU A O 1
ATOM 1697 N N . GLU A 1 209 ? 18.355 12.727 4.158 1.00 84.50 209 GLU A N 1
ATOM 1698 C CA . GLU A 1 209 ? 19.068 13.134 5.371 1.00 84.50 209 GLU A CA 1
ATOM 1699 C C . GLU A 1 209 ? 20.234 14.087 5.071 1.00 84.50 209 GLU A C 1
ATOM 1701 O O . GLU A 1 209 ? 20.394 15.092 5.762 1.00 84.50 209 GLU A O 1
ATOM 1706 N N . ASP A 1 210 ? 20.996 13.838 4.003 1.00 85.12 210 ASP A N 1
ATOM 1707 C CA . ASP A 1 210 ? 22.120 14.696 3.605 1.00 85.12 210 ASP A CA 1
ATOM 1708 C C . ASP A 1 210 ? 21.623 16.018 3.013 1.00 85.12 210 ASP A C 1
ATOM 1710 O O . ASP A 1 210 ? 22.189 17.081 3.273 1.00 85.12 210 ASP A O 1
ATOM 1714 N N . LEU A 1 211 ? 20.519 15.976 2.259 1.00 86.44 211 LEU A N 1
ATOM 1715 C CA . LEU A 1 211 ? 19.870 17.186 1.753 1.00 86.44 211 LEU A CA 1
ATOM 1716 C C . LEU A 1 211 ? 19.310 18.038 2.904 1.00 86.44 211 LEU A C 1
ATOM 1718 O O . LEU A 1 211 ? 19.430 19.263 2.895 1.00 86.44 211 LEU A O 1
ATOM 1722 N N . ALA A 1 212 ? 18.727 17.387 3.911 1.00 86.75 212 ALA A N 1
ATOM 1723 C CA . ALA A 1 212 ? 18.272 18.031 5.136 1.00 86.75 212 ALA A CA 1
ATOM 1724 C C . ALA A 1 212 ? 19.443 18.635 5.930 1.00 86.75 212 ALA A C 1
ATOM 1726 O O . ALA A 1 212 ? 19.329 19.761 6.419 1.00 86.75 212 ALA A O 1
ATOM 1727 N N . ALA A 1 213 ? 20.583 17.943 5.998 1.00 86.38 213 ALA A N 1
ATOM 1728 C CA . ALA A 1 213 ? 21.783 18.417 6.682 1.00 86.38 213 ALA A CA 1
ATOM 1729 C C . ALA A 1 213 ? 22.415 19.646 6.003 1.00 86.38 213 ALA A C 1
ATOM 1731 O O . ALA A 1 213 ? 22.750 20.611 6.695 1.00 86.38 213 ALA A O 1
ATOM 1732 N N . GLU A 1 214 ? 22.526 19.652 4.671 1.00 86.88 214 GLU A N 1
ATOM 1733 C CA . GLU A 1 214 ? 23.137 20.753 3.905 1.00 86.88 214 GLU A CA 1
ATOM 1734 C C . GLU A 1 214 ? 22.337 22.058 4.047 1.00 86.88 214 GLU A C 1
ATOM 1736 O O . GLU A 1 214 ? 22.895 23.130 4.292 1.00 86.88 214 GLU A O 1
ATOM 1741 N N . PHE A 1 215 ? 21.006 21.960 3.966 1.00 87.00 215 PHE A N 1
ATOM 1742 C CA . PHE A 1 215 ? 20.108 23.116 4.054 1.00 87.00 215 PHE A CA 1
ATOM 1743 C C . PHE A 1 215 ? 19.583 23.379 5.472 1.00 87.00 215 PHE A C 1
ATOM 1745 O O . PHE A 1 215 ? 18.823 24.329 5.671 1.00 87.00 215 PHE A O 1
ATOM 1752 N N . LYS A 1 216 ? 20.004 22.574 6.460 1.00 84.25 216 LYS A N 1
ATOM 1753 C CA . LYS A 1 216 ? 19.560 22.626 7.867 1.00 84.25 216 LYS A CA 1
ATOM 1754 C C . LYS A 1 216 ? 18.033 22.608 8.011 1.00 84.25 216 LYS A C 1
ATOM 1756 O O . LYS A 1 216 ? 17.460 23.350 8.809 1.00 84.25 216 LYS A O 1
ATOM 1761 N N . LEU A 1 217 ? 17.376 21.775 7.214 1.00 84.81 217 LEU A N 1
ATOM 1762 C CA . LEU A 1 217 ? 15.928 21.579 7.224 1.00 84.81 217 LEU A CA 1
ATOM 1763 C C . LEU A 1 217 ? 15.592 20.255 7.905 1.00 84.81 217 LEU A C 1
ATOM 1765 O O . LEU A 1 217 ? 16.440 19.375 8.022 1.00 84.81 217 LEU A O 1
ATOM 1769 N N . ARG A 1 218 ? 14.341 20.076 8.335 1.00 83.38 218 ARG A N 1
ATOM 1770 C CA . ARG A 1 218 ? 13.872 18.733 8.698 1.00 83.38 218 ARG A CA 1
ATOM 1771 C C . ARG A 1 218 ? 13.687 17.911 7.429 1.00 83.38 218 ARG A C 1
ATOM 1773 O O . ARG A 1 218 ? 13.256 18.444 6.409 1.00 83.38 218 ARG A O 1
ATOM 1780 N N . THR A 1 219 ? 13.903 16.601 7.517 1.00 85.06 219 THR A N 1
ATOM 1781 C CA . THR A 1 219 ? 13.684 15.667 6.400 1.00 85.06 219 THR A CA 1
ATOM 1782 C C . THR A 1 219 ? 12.280 15.815 5.803 1.00 85.06 219 THR A C 1
ATOM 1784 O O . THR A 1 219 ? 12.125 15.838 4.587 1.00 85.06 219 THR A O 1
ATOM 1787 N N . GLN A 1 220 ? 11.264 16.046 6.644 1.00 82.56 220 GLN A N 1
ATOM 1788 C CA . GLN A 1 220 ? 9.891 16.302 6.195 1.00 82.56 220 GLN A CA 1
ATOM 1789 C C . GLN A 1 220 ? 9.737 17.616 5.413 1.00 82.56 220 GLN A C 1
ATOM 1791 O O . GLN A 1 220 ? 8.974 17.681 4.453 1.00 82.56 220 GLN A O 1
ATOM 1796 N N . ASP A 1 221 ? 10.477 18.658 5.791 1.00 84.44 221 ASP A N 1
ATOM 1797 C CA . ASP A 1 221 ? 10.455 19.945 5.093 1.00 84.44 221 ASP A CA 1
ATOM 1798 C C . ASP A 1 221 ? 11.145 19.827 3.720 1.00 84.44 221 ASP A C 1
ATOM 1800 O O . ASP A 1 221 ? 10.692 20.436 2.749 1.00 84.44 221 ASP A O 1
ATOM 1804 N N . CYS A 1 222 ? 12.183 18.987 3.602 1.00 86.69 222 CYS A N 1
ATOM 1805 C CA . CYS A 1 222 ? 12.773 18.612 2.313 1.00 86.69 222 CYS A CA 1
ATOM 1806 C C . CYS A 1 222 ? 11.773 17.867 1.423 1.00 86.69 222 CYS A C 1
ATOM 1808 O O . CYS A 1 222 ? 11.647 18.224 0.253 1.00 86.69 222 CYS A O 1
ATOM 1810 N N . ILE A 1 223 ? 11.028 16.900 1.975 1.00 85.94 223 ILE A N 1
ATOM 1811 C CA . ILE A 1 223 ? 9.975 16.171 1.248 1.00 85.94 223 ILE A CA 1
ATOM 1812 C C . ILE A 1 223 ? 8.937 17.155 0.704 1.00 85.94 223 ILE A C 1
ATOM 1814 O O . ILE A 1 223 ? 8.722 17.208 -0.502 1.00 85.94 223 ILE A O 1
ATOM 1818 N N . ASN A 1 224 ? 8.379 18.015 1.559 1.00 87.81 224 ASN A N 1
ATOM 1819 C CA . ASN A 1 224 ? 7.356 18.984 1.157 1.00 87.81 224 ASN A CA 1
ATOM 1820 C C . ASN A 1 224 ? 7.845 19.939 0.049 1.00 87.81 224 ASN A C 1
ATOM 1822 O O . ASN A 1 224 ? 7.098 20.254 -0.883 1.00 87.81 224 ASN A O 1
ATOM 1826 N N . ARG A 1 225 ? 9.106 20.395 0.125 1.00 85.00 225 ARG A N 1
ATOM 1827 C CA . ARG A 1 225 ? 9.714 21.258 -0.905 1.00 85.00 225 ARG A CA 1
ATOM 1828 C C . ARG A 1 225 ? 9.941 20.517 -2.222 1.00 85.00 225 ARG A C 1
ATOM 1830 O O . ARG A 1 225 ? 9.688 21.100 -3.271 1.00 85.00 225 ARG A O 1
ATOM 1837 N N . ILE A 1 226 ? 10.384 19.259 -2.181 1.00 85.38 226 ILE A N 1
ATOM 1838 C CA . ILE A 1 226 ? 10.556 18.419 -3.377 1.00 85.38 226 ILE A CA 1
ATOM 1839 C C . ILE A 1 226 ? 9.200 18.147 -4.035 1.00 85.38 226 ILE A C 1
ATOM 1841 O O . ILE A 1 226 ? 9.063 18.407 -5.225 1.00 85.38 226 ILE A O 1
ATOM 1845 N N . THR A 1 227 ? 8.181 17.747 -3.268 1.00 83.81 227 THR A N 1
ATOM 1846 C CA . THR A 1 227 ? 6.819 17.519 -3.783 1.00 83.81 227 THR A CA 1
ATOM 1847 C C . THR A 1 227 ? 6.249 18.777 -4.442 1.00 83.81 227 THR A C 1
ATOM 1849 O O . THR A 1 227 ? 5.694 18.718 -5.534 1.00 83.81 227 THR A O 1
ATOM 1852 N N . SER A 1 228 ? 6.483 19.951 -3.847 1.00 84.31 228 SER A N 1
ATOM 1853 C CA . SER A 1 228 ? 6.069 21.226 -4.450 1.00 84.31 228 SER A CA 1
ATOM 1854 C C . SER A 1 228 ? 6.790 21.515 -5.779 1.00 84.31 228 SER A C 1
ATOM 1856 O O . SER A 1 228 ? 6.208 22.109 -6.685 1.00 84.31 228 SER A O 1
ATOM 1858 N N . LEU A 1 229 ? 8.062 21.120 -5.913 1.00 81.19 229 LEU A N 1
ATOM 1859 C CA . LEU A 1 229 ? 8.835 21.271 -7.154 1.00 81.19 229 LEU A CA 1
ATOM 1860 C C . LEU A 1 229 ? 8.394 20.274 -8.239 1.00 81.19 229 LEU A C 1
ATOM 1862 O O . LEU A 1 229 ? 8.389 20.630 -9.421 1.00 81.19 229 LEU A O 1
ATOM 1866 N N . GLU A 1 230 ? 8.001 19.062 -7.847 1.00 78.38 230 GLU A N 1
ATOM 1867 C CA . GLU A 1 230 ? 7.419 18.049 -8.735 1.00 78.38 230 GLU A CA 1
ATOM 1868 C C . GLU A 1 230 ? 6.075 18.523 -9.308 1.00 78.38 230 GLU A C 1
ATOM 1870 O O . GLU A 1 230 ? 5.884 18.486 -10.528 1.00 78.38 230 GLU A O 1
ATOM 1875 N N . ASP A 1 231 ? 5.200 19.072 -8.460 1.00 77.19 231 ASP A N 1
ATOM 1876 C CA . ASP A 1 231 ? 3.892 19.616 -8.856 1.00 77.19 231 ASP A CA 1
ATOM 1877 C C . ASP A 1 231 ? 4.013 20.802 -9.828 1.00 77.19 231 ASP A C 1
ATOM 1879 O O . ASP A 1 231 ? 3.176 20.987 -10.715 1.00 77.19 231 ASP A O 1
ATOM 1883 N N . MET A 1 232 ? 5.087 21.593 -9.713 1.00 70.06 232 MET A N 1
ATOM 1884 C CA . MET A 1 232 ? 5.390 22.703 -10.627 1.00 70.06 232 MET A CA 1
ATOM 1885 C C . MET A 1 232 ? 6.056 22.262 -11.947 1.00 70.06 232 MET A C 1
ATOM 1887 O O . MET A 1 232 ? 6.436 23.108 -12.761 1.00 70.06 232 MET A O 1
ATOM 1891 N N . GLY A 1 233 ? 6.173 20.954 -12.203 1.00 61.06 233 GLY A N 1
ATOM 1892 C CA . GLY A 1 233 ? 6.608 20.411 -13.493 1.00 61.06 233 GLY A CA 1
ATOM 1893 C C . GLY A 1 233 ? 8.116 20.188 -13.633 1.00 61.06 233 GLY A C 1
ATOM 1894 O O . GLY A 1 233 ? 8.591 19.933 -14.744 1.00 61.06 233 GLY A O 1
ATOM 1895 N N . MET A 1 234 ? 8.891 20.240 -12.541 1.00 55.34 234 MET A N 1
ATOM 1896 C CA . MET A 1 234 ? 10.243 19.672 -12.539 1.00 55.34 234 MET A CA 1
ATOM 1897 C C . 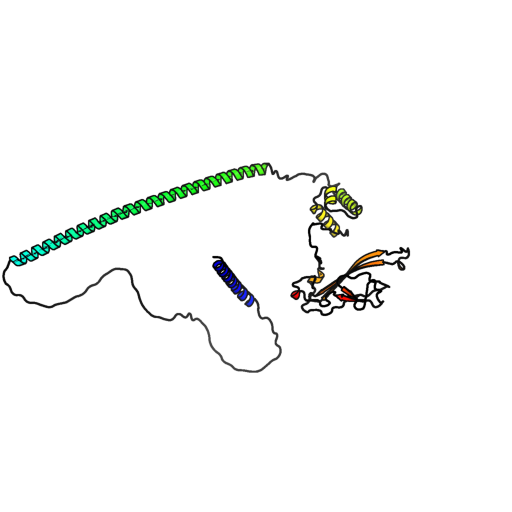MET A 1 234 ? 10.158 18.174 -12.270 1.00 55.34 234 MET A C 1
ATOM 1899 O O . MET A 1 234 ? 10.147 17.718 -11.134 1.00 55.34 234 MET A O 1
ATOM 1903 N N . GLN A 1 235 ? 10.120 17.398 -13.349 1.00 48.47 235 GLN A N 1
ATOM 1904 C CA . GLN A 1 235 ? 10.086 15.941 -13.312 1.00 48.47 235 GLN A CA 1
ATOM 1905 C C . GLN A 1 235 ? 11.445 15.370 -12.861 1.00 48.47 235 GLN A C 1
ATOM 1907 O O . GLN A 1 235 ? 12.247 14.900 -13.669 1.00 48.47 235 GLN A O 1
ATOM 1912 N N . MET A 1 236 ? 11.723 15.440 -11.559 1.00 52.34 236 MET A N 1
ATOM 1913 C CA . MET A 1 236 ? 12.816 14.721 -10.909 1.00 52.34 236 MET A CA 1
ATOM 1914 C C . MET A 1 236 ? 12.230 13.452 -10.299 1.00 52.34 236 MET A C 1
ATOM 1916 O O . MET A 1 236 ? 11.559 13.495 -9.283 1.00 52.34 236 MET A O 1
ATOM 1920 N N . ARG A 1 237 ? 12.434 12.310 -10.960 1.00 43.75 237 ARG A N 1
ATOM 1921 C CA . ARG A 1 237 ? 11.973 11.003 -10.473 1.00 43.75 237 ARG A CA 1
ATOM 1922 C C . ARG A 1 237 ? 12.818 10.605 -9.258 1.00 43.75 237 ARG A C 1
ATOM 1924 O O . ARG A 1 237 ? 13.881 10.011 -9.438 1.00 43.75 237 ARG A O 1
ATOM 1931 N N . LEU A 1 238 ? 12.375 10.939 -8.047 1.00 45.56 238 LEU A N 1
ATOM 1932 C CA . LEU A 1 238 ? 12.946 10.371 -6.828 1.00 45.56 238 LEU A CA 1
ATOM 1933 C C . LEU A 1 238 ? 12.595 8.877 -6.775 1.00 45.56 238 LEU A C 1
ATOM 1935 O O . LEU A 1 238 ? 11.431 8.499 -6.668 1.00 45.56 238 LEU A O 1
ATOM 1939 N N . GLN A 1 239 ? 13.606 8.014 -6.860 1.00 46.97 239 GLN A N 1
ATOM 1940 C CA . GLN A 1 239 ? 13.484 6.642 -6.376 1.00 46.97 239 GLN A CA 1
ATOM 1941 C C . GLN A 1 239 ? 13.705 6.699 -4.866 1.00 46.97 239 GLN A C 1
ATOM 1943 O O . GLN A 1 239 ? 14.845 6.763 -4.409 1.00 46.97 239 GLN A O 1
ATOM 1948 N N . LEU A 1 240 ? 12.617 6.748 -4.100 1.00 40.72 240 LEU A N 1
ATOM 1949 C CA . LEU A 1 240 ? 12.680 6.541 -2.658 1.00 40.72 240 LEU A CA 1
ATOM 1950 C C . LEU A 1 240 ? 13.121 5.090 -2.424 1.00 40.72 240 LEU A C 1
ATOM 1952 O O . LEU A 1 240 ? 12.351 4.156 -2.622 1.00 40.72 240 LEU A O 1
ATOM 1956 N N . LEU A 1 241 ? 14.394 4.902 -2.079 1.00 39.84 241 LEU A N 1
ATOM 1957 C CA . LEU A 1 241 ? 14.877 3.659 -1.490 1.00 39.84 241 LEU A CA 1
ATOM 1958 C C . LEU A 1 241 ? 14.565 3.740 0.004 1.00 39.84 241 LEU A C 1
ATOM 1960 O O . LEU A 1 241 ? 15.352 4.292 0.772 1.00 39.84 241 LEU A O 1
ATOM 1964 N N . ASP A 1 242 ? 13.403 3.223 0.402 1.00 39.41 242 ASP A N 1
ATOM 1965 C CA . ASP A 1 242 ? 13.096 2.982 1.811 1.00 39.41 242 ASP A CA 1
ATOM 1966 C C . ASP A 1 242 ? 14.009 1.863 2.320 1.00 39.41 242 ASP A C 1
ATOM 1968 O O . ASP A 1 242 ? 13.705 0.674 2.257 1.00 39.41 242 ASP A O 1
ATOM 1972 N N . HIS A 1 243 ? 15.173 2.245 2.838 1.00 39.41 243 HIS A N 1
ATOM 1973 C CA . HIS A 1 243 ? 15.965 1.376 3.693 1.00 39.41 243 HIS A CA 1
ATOM 1974 C C . HIS A 1 243 ? 15.416 1.457 5.118 1.00 39.41 243 HIS A C 1
ATOM 1976 O O . HIS A 1 243 ? 16.013 2.079 5.993 1.00 39.41 243 HIS A O 1
ATOM 1982 N N . THR A 1 244 ? 14.285 0.792 5.365 1.00 34.03 244 THR A N 1
ATOM 1983 C CA . THR A 1 244 ? 13.987 0.317 6.719 1.00 34.03 244 THR A CA 1
ATOM 1984 C C . THR A 1 244 ? 14.384 -1.148 6.802 1.00 34.03 244 THR A C 1
ATOM 1986 O O . THR A 1 244 ? 13.951 -2.010 6.048 1.00 34.03 244 THR A O 1
ATOM 1989 N N . SER A 1 245 ? 15.352 -1.392 7.671 1.00 34.28 245 SER A N 1
ATOM 1990 C CA . SER A 1 245 ? 15.973 -2.679 7.913 1.00 34.28 245 SER A CA 1
ATOM 1991 C C . SER A 1 245 ? 14.984 -3.694 8.484 1.00 34.28 245 SER A C 1
ATOM 1993 O O . SER A 1 245 ? 14.436 -3.456 9.561 1.00 34.28 245 SER A O 1
ATOM 1995 N N . GLY A 1 246 ? 14.914 -4.872 7.864 1.00 30.69 246 GLY A N 1
ATOM 1996 C CA . GLY A 1 246 ? 14.659 -6.117 8.584 1.00 30.69 246 GLY A CA 1
ATOM 1997 C C . GLY A 1 246 ? 13.555 -6.998 8.014 1.00 30.69 246 GLY A C 1
ATOM 1998 O O . GLY A 1 246 ? 12.441 -6.950 8.508 1.00 30.69 246 GLY A O 1
ATOM 1999 N N . GLN A 1 247 ? 13.976 -7.901 7.124 1.00 35.19 247 GLN A N 1
ATOM 2000 C CA . GLN A 1 247 ? 13.439 -9.250 6.923 1.00 35.19 247 GLN A CA 1
ATOM 2001 C C . GLN A 1 247 ? 12.034 -9.366 6.285 1.00 35.19 247 GLN A C 1
ATOM 2003 O O . GLN A 1 247 ? 11.026 -8.995 6.871 1.00 35.19 247 GLN A O 1
ATOM 2008 N N . ASP A 1 248 ? 12.027 -10.026 5.121 1.00 34.00 248 ASP A N 1
ATOM 2009 C CA . ASP A 1 248 ? 10.886 -10.547 4.349 1.00 34.00 248 ASP A CA 1
ATOM 2010 C C . ASP A 1 248 ? 10.207 -9.569 3.366 1.00 34.00 248 ASP A C 1
ATOM 2012 O O . ASP A 1 248 ? 8.997 -9.356 3.382 1.00 34.00 248 ASP A O 1
ATOM 2016 N N . ASP A 1 249 ? 10.997 -9.049 2.416 1.00 37.50 249 ASP A N 1
ATOM 2017 C CA . ASP A 1 249 ? 10.510 -8.415 1.182 1.00 37.50 249 ASP A CA 1
ATOM 2018 C C . ASP A 1 249 ? 9.846 -9.448 0.252 1.00 37.50 249 ASP A C 1
ATOM 2020 O O . ASP A 1 249 ? 10.433 -9.938 -0.717 1.00 37.50 249 ASP A O 1
ATOM 2024 N N . ALA A 1 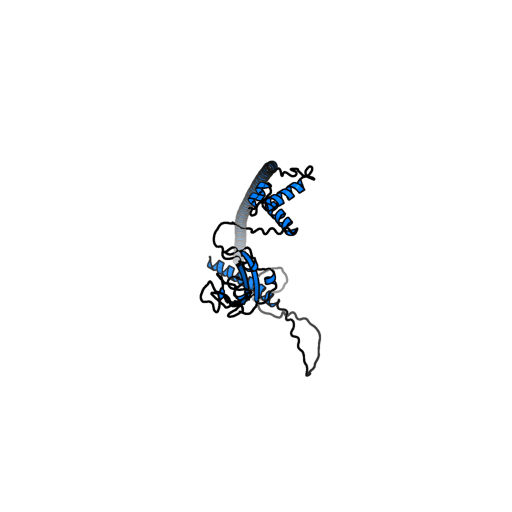250 ? 8.587 -9.775 0.532 1.00 39.66 250 ALA A N 1
ATOM 2025 C CA . ALA A 1 250 ? 7.676 -10.328 -0.460 1.00 39.66 250 ALA A CA 1
ATOM 2026 C C . ALA A 1 250 ? 6.888 -9.178 -1.109 1.00 39.66 250 ALA A C 1
ATOM 2028 O O . ALA A 1 250 ? 5.818 -8.801 -0.648 1.00 39.66 250 ALA A O 1
ATOM 2029 N N . ASN A 1 251 ? 7.450 -8.631 -2.189 1.00 49.59 251 ASN A N 1
ATOM 2030 C CA . ASN A 1 251 ? 6.738 -8.067 -3.340 1.00 49.59 251 ASN A CA 1
ATOM 2031 C C . ASN A 1 251 ? 5.494 -7.196 -3.025 1.00 49.59 251 ASN A C 1
ATOM 2033 O O . ASN A 1 251 ? 4.357 -7.625 -3.232 1.00 49.59 251 ASN A O 1
ATOM 2037 N N . VAL A 1 252 ? 5.685 -5.952 -2.567 1.00 45.19 252 VAL A N 1
ATOM 2038 C CA . VAL A 1 252 ? 4.584 -4.971 -2.520 1.00 45.19 252 VAL A CA 1
ATOM 2039 C C . VAL A 1 252 ? 4.330 -4.456 -3.940 1.00 45.19 252 VAL A C 1
ATOM 2041 O O . VAL A 1 252 ? 4.895 -3.454 -4.377 1.00 45.19 252 VAL A O 1
ATOM 2044 N N . ILE A 1 253 ? 3.489 -5.178 -4.683 1.00 58.09 253 ILE A N 1
ATOM 2045 C CA . ILE A 1 253 ? 3.031 -4.789 -6.021 1.00 58.09 253 ILE A CA 1
ATOM 2046 C C . ILE A 1 253 ? 2.158 -3.538 -5.863 1.00 58.09 253 ILE A C 1
ATOM 2048 O O . ILE A 1 253 ? 1.038 -3.601 -5.357 1.00 58.09 253 ILE A O 1
ATOM 2052 N N . THR A 1 254 ? 2.677 -2.376 -6.264 1.00 63.41 254 THR A N 1
ATOM 2053 C CA . THR A 1 254 ? 1.891 -1.135 -6.265 1.00 63.41 254 THR A CA 1
ATOM 2054 C C . THR A 1 254 ? 0.982 -1.141 -7.485 1.00 63.41 254 THR A C 1
ATOM 2056 O O . THR A 1 254 ? 1.450 -0.994 -8.613 1.00 63.41 254 THR A O 1
ATOM 2059 N N . LEU A 1 255 ? -0.319 -1.327 -7.265 1.00 68.62 255 LEU A N 1
ATOM 2060 C CA . LEU A 1 255 ? -1.287 -1.352 -8.351 1.00 68.62 255 LEU A CA 1
ATOM 2061 C C . LEU A 1 255 ? -1.560 0.057 -8.914 1.00 68.62 255 LEU A C 1
ATOM 2063 O O . LEU A 1 255 ? -1.742 1.007 -8.148 1.00 68.62 255 LEU A O 1
ATOM 2067 N N . PRO A 1 256 ? -1.646 0.199 -10.246 1.00 77.50 256 PRO A N 1
ATOM 2068 C CA . PRO A 1 256 ? -2.159 1.398 -10.901 1.00 77.50 256 PRO A CA 1
ATOM 2069 C C . PRO A 1 256 ? -3.594 1.722 -10.460 1.00 77.50 256 PRO A C 1
ATOM 2071 O O . PRO A 1 256 ? -4.413 0.823 -10.261 1.00 77.50 256 PRO A O 1
ATOM 2074 N N . LYS A 1 257 ? -3.939 3.014 -10.371 1.00 78.81 257 LYS A N 1
ATOM 2075 C CA . LYS A 1 257 ? -5.293 3.468 -9.978 1.00 78.81 257 LYS A CA 1
ATOM 2076 C C . LYS A 1 257 ? -6.369 3.013 -10.965 1.00 78.81 257 LYS A C 1
ATOM 2078 O O . LYS A 1 257 ? -7.532 2.868 -10.609 1.00 78.81 257 LYS A O 1
ATOM 2083 N N . GLU A 1 258 ? -5.979 2.769 -12.210 1.00 81.62 258 GLU A N 1
ATOM 2084 C CA . GLU A 1 258 ? -6.839 2.282 -13.282 1.00 81.62 258 GLU A CA 1
ATOM 2085 C C . GLU A 1 258 ? -7.405 0.882 -12.991 1.00 81.62 258 GLU A C 1
ATOM 2087 O O . GLU A 1 258 ? -8.474 0.539 -13.500 1.00 81.62 258 GLU A O 1
ATOM 2092 N N . VAL A 1 259 ? -6.731 0.095 -12.142 1.00 83.81 259 VAL A N 1
ATOM 2093 C CA . VAL A 1 259 ? -7.192 -1.236 -11.721 1.00 83.81 259 VAL A CA 1
ATOM 2094 C C . VAL A 1 259 ? -8.470 -1.142 -10.885 1.00 83.81 259 VAL A C 1
ATOM 2096 O O . VAL A 1 259 ? -9.352 -1.985 -11.036 1.00 83.81 259 VAL A O 1
ATOM 2099 N N . GLU A 1 260 ? -8.628 -0.093 -10.067 1.00 82.56 260 GLU A N 1
ATOM 2100 C CA . GLU A 1 260 ? -9.785 0.076 -9.168 1.00 82.56 260 GLU A CA 1
ATOM 2101 C C . GLU A 1 260 ? -11.118 0.217 -9.921 1.00 82.56 260 GLU A C 1
ATOM 2103 O O . GLU A 1 260 ? -12.179 -0.101 -9.385 1.00 82.56 260 GLU A O 1
ATOM 2108 N N . ALA A 1 261 ? -11.075 0.677 -11.173 1.00 85.12 261 ALA A N 1
ATOM 2109 C CA . ALA A 1 261 ? -12.251 0.822 -12.028 1.00 85.12 261 ALA A CA 1
ATOM 2110 C C . ALA A 1 261 ? -12.500 -0.400 -12.937 1.00 85.12 261 ALA A C 1
ATOM 2112 O O . ALA A 1 261 ? -13.470 -0.409 -13.703 1.00 85.12 261 ALA A O 1
ATOM 2113 N N . CYS A 1 262 ? -11.635 -1.419 -12.896 1.00 85.31 262 CYS A N 1
ATOM 2114 C CA . CYS A 1 262 ? -11.724 -2.587 -13.763 1.00 85.31 262 CYS A CA 1
ATOM 2115 C C . CYS A 1 262 ? -12.561 -3.697 -13.109 1.00 85.31 262 CYS A C 1
ATOM 2117 O O . CYS A 1 262 ? -12.233 -4.168 -12.026 1.00 85.31 262 CYS A O 1
ATOM 2119 N N . ASN A 1 263 ? -13.603 -4.170 -13.800 1.00 84.44 263 ASN A N 1
ATOM 2120 C CA . ASN A 1 263 ? -14.442 -5.303 -13.381 1.00 84.44 263 ASN A CA 1
ATOM 2121 C C . ASN A 1 263 ? -14.219 -6.518 -14.304 1.00 84.44 263 ASN A C 1
ATOM 2123 O O . ASN A 1 263 ? -15.174 -7.054 -14.874 1.00 84.44 263 ASN A O 1
ATOM 2127 N N . GLY A 1 264 ? -12.962 -6.897 -14.548 1.00 88.62 264 GLY A N 1
ATOM 2128 C CA . GLY A 1 264 ? -12.617 -7.897 -15.559 1.00 88.62 264 GLY A CA 1
ATOM 2129 C C . GLY A 1 264 ? -11.138 -8.274 -15.554 1.00 88.62 264 GLY A C 1
ATOM 2130 O O . GLY A 1 264 ? -10.516 -8.360 -14.505 1.00 88.62 264 GLY A O 1
ATOM 2131 N N . ILE A 1 265 ? -10.575 -8.528 -16.734 1.00 88.75 265 ILE A N 1
ATOM 2132 C CA . ILE A 1 265 ? -9.141 -8.803 -16.869 1.00 88.75 265 ILE A CA 1
ATOM 2133 C C . ILE A 1 265 ? -8.440 -7.477 -17.142 1.00 88.75 265 ILE A C 1
ATOM 2135 O O . ILE A 1 265 ? -8.671 -6.847 -18.178 1.00 88.75 265 ILE A O 1
ATOM 2139 N N . PHE A 1 266 ? -7.594 -7.063 -16.211 1.00 89.38 266 PHE A N 1
ATOM 2140 C CA . PHE A 1 266 ? -6.741 -5.901 -16.356 1.00 89.38 266 PHE A CA 1
ATOM 2141 C C . PHE A 1 266 ? -5.416 -6.309 -17.002 1.00 89.38 266 PHE A C 1
ATOM 2143 O O . PHE A 1 266 ? -4.804 -7.305 -16.619 1.00 89.38 266 PHE A O 1
ATOM 2150 N N . LEU A 1 267 ? -4.983 -5.528 -17.990 1.00 88.56 267 LEU A N 1
ATOM 2151 C CA . LEU A 1 267 ? -3.739 -5.734 -18.717 1.00 88.56 267 LEU A CA 1
ATOM 2152 C C . LEU A 1 267 ? -3.006 -4.403 -18.839 1.00 88.56 267 LEU A C 1
ATOM 2154 O O . LEU A 1 267 ? -3.550 -3.447 -19.395 1.00 88.56 267 LEU A O 1
ATOM 2158 N N . GLN A 1 268 ? -1.757 -4.362 -18.391 1.00 88.06 268 GLN A N 1
ATOM 2159 C CA . GLN A 1 268 ? -0.898 -3.197 -18.548 1.00 88.06 268 GLN A CA 1
ATOM 2160 C C . GLN A 1 268 ? 0.502 -3.614 -18.963 1.00 88.06 268 GLN A C 1
ATOM 2162 O O . GLN A 1 268 ? 1.115 -4.467 -18.338 1.00 88.06 268 GLN A O 1
ATOM 2167 N N . TYR A 1 269 ? 1.017 -2.964 -20.000 1.00 88.88 269 TYR A N 1
ATOM 2168 C CA . TYR A 1 269 ? 2.390 -3.130 -20.448 1.00 88.88 269 TYR A CA 1
ATOM 2169 C C . TYR A 1 269 ? 3.148 -1.821 -20.247 1.00 88.88 269 TYR A C 1
ATOM 2171 O O . TYR A 1 269 ? 2.764 -0.783 -20.796 1.00 88.88 269 TYR A O 1
ATOM 2179 N N . THR A 1 270 ? 4.223 -1.867 -19.472 1.00 89.50 270 THR A N 1
ATOM 2180 C CA . THR A 1 270 ? 5.084 -0.727 -19.169 1.00 89.50 270 THR A CA 1
ATOM 2181 C C . THR A 1 270 ? 6.489 -0.966 -19.702 1.00 89.50 270 THR A C 1
ATOM 2183 O O . THR A 1 270 ? 7.052 -2.055 -19.645 1.00 89.50 270 THR A O 1
ATOM 2186 N N . PHE A 1 271 ? 7.064 0.085 -20.278 1.00 89.94 271 PHE A N 1
ATOM 2187 C CA . PHE A 1 271 ? 8.453 0.093 -20.708 1.00 89.94 271 PHE A CA 1
ATOM 2188 C C . PHE A 1 271 ? 9.290 0.798 -19.641 1.00 89.94 271 PHE A C 1
ATOM 2190 O O . PHE A 1 271 ? 9.090 1.989 -19.390 1.00 89.94 271 PHE A O 1
ATOM 2197 N N . ASP A 1 272 ? 10.248 0.089 -19.048 1.00 89.25 272 ASP A N 1
ATOM 2198 C CA . ASP A 1 272 ? 11.011 0.612 -17.913 1.00 89.25 272 ASP A CA 1
ATOM 2199 C C . ASP A 1 272 ? 12.245 1.371 -18.370 1.00 89.25 272 ASP A C 1
ATOM 2201 O O . ASP A 1 272 ? 12.512 2.500 -17.948 1.00 89.25 272 ASP A O 1
ATOM 2205 N N . SER A 1 273 ? 13.049 0.730 -19.218 1.00 91.06 273 SER A N 1
ATOM 2206 C CA . SER A 1 273 ? 14.323 1.295 -19.643 1.00 91.06 273 SER A CA 1
ATOM 2207 C C . SER A 1 273 ? 14.840 0.666 -20.927 1.00 91.06 273 SER A C 1
ATOM 2209 O O . SER A 1 273 ? 14.558 -0.487 -21.247 1.00 91.06 273 SER A O 1
ATOM 2211 N N . ARG A 1 274 ? 15.664 1.437 -21.642 1.00 91.38 274 ARG A N 1
ATOM 2212 C CA . ARG A 1 274 ? 16.555 0.942 -22.696 1.00 91.38 274 ARG A CA 1
ATOM 2213 C C . ARG A 1 274 ? 17.981 1.339 -22.387 1.00 91.38 274 ARG A C 1
ATOM 2215 O O . ARG A 1 274 ? 18.240 2.470 -21.970 1.00 91.38 274 ARG A O 1
ATOM 2222 N N . GLN A 1 275 ? 18.900 0.439 -22.676 1.00 91.50 275 GLN A N 1
ATOM 2223 C CA . GLN A 1 275 ? 20.328 0.672 -22.582 1.00 91.50 275 GLN A CA 1
ATOM 2224 C C . GLN A 1 275 ? 20.989 0.297 -23.898 1.00 91.50 275 GLN A C 1
ATOM 2226 O O . GLN A 1 275 ? 20.546 -0.592 -24.624 1.00 91.50 275 GLN A O 1
ATOM 2231 N N . LYS A 1 276 ? 22.024 1.059 -24.240 1.00 92.12 276 LYS A N 1
ATOM 2232 C CA . LYS A 1 276 ? 22.807 0.819 -25.441 1.00 92.12 276 LYS A CA 1
ATOM 2233 C C . LYS A 1 276 ? 23.634 -0.439 -25.211 1.00 92.12 276 LYS A C 1
ATOM 2235 O O . LYS A 1 276 ? 24.383 -0.480 -24.243 1.00 92.12 276 LYS A O 1
ATOM 2240 N N . GLU A 1 277 ? 23.490 -1.421 -26.091 1.00 88.81 277 GLU A N 1
ATOM 2241 C CA . GLU A 1 277 ? 24.171 -2.704 -25.942 1.00 88.81 277 GLU A CA 1
ATOM 2242 C C . GLU A 1 277 ? 25.450 -2.753 -26.782 1.00 88.81 277 GLU A C 1
ATOM 2244 O O . GLU A 1 277 ? 25.580 -2.072 -27.806 1.00 88.81 277 GLU A O 1
ATOM 2249 N N . TYR A 1 278 ? 26.429 -3.550 -26.362 1.00 86.75 278 TYR A N 1
ATOM 2250 C CA . TYR A 1 278 ? 27.661 -3.685 -27.130 1.00 86.75 278 TYR A CA 1
ATOM 2251 C C . TYR A 1 278 ? 27.423 -4.461 -28.444 1.00 86.75 278 TYR A C 1
ATOM 2253 O O . TYR A 1 278 ? 26.613 -5.387 -28.482 1.00 86.75 278 TYR A O 1
ATOM 2261 N N . PRO A 1 279 ? 28.145 -4.126 -29.534 1.00 91.62 279 PRO A N 1
ATOM 2262 C CA . PRO A 1 279 ? 29.099 -3.026 -29.664 1.00 91.62 279 PRO A CA 1
ATOM 2263 C C . PRO A 1 279 ? 28.421 -1.659 -29.865 1.00 91.62 279 PRO A C 1
ATOM 2265 O O . PRO A 1 279 ? 27.416 -1.518 -30.556 1.00 91.62 279 PRO A O 1
ATOM 2268 N N . HIS A 1 280 ? 29.032 -0.607 -29.315 1.00 90.94 280 HIS A N 1
ATOM 2269 C CA . HIS A 1 280 ? 28.520 0.756 -29.444 1.00 90.94 280 HIS A CA 1
ATOM 2270 C C . HIS A 1 280 ? 28.847 1.367 -30.813 1.00 90.94 280 HIS A C 1
ATOM 2272 O O . HIS A 1 280 ? 29.962 1.820 -31.073 1.00 90.94 280 HIS A O 1
ATOM 2278 N N . LEU A 1 281 ? 27.837 1.451 -31.667 1.00 91.62 281 LEU A N 1
ATOM 2279 C CA . LEU A 1 281 ? 27.862 2.084 -32.978 1.00 91.62 281 LEU A CA 1
ATOM 2280 C C . LEU A 1 281 ? 27.475 3.569 -32.893 1.00 91.62 281 LEU A C 1
ATOM 2282 O O . LEU A 1 281 ? 26.799 4.021 -31.964 1.00 91.62 281 LEU A O 1
ATOM 2286 N N . LYS A 1 282 ? 27.926 4.358 -33.876 1.00 89.81 282 LYS A N 1
ATOM 2287 C CA . LYS A 1 282 ? 27.528 5.772 -34.031 1.00 89.81 282 LYS A CA 1
ATOM 2288 C C . LYS A 1 282 ? 26.174 5.920 -34.734 1.00 89.81 282 LYS A C 1
ATOM 2290 O O . LYS A 1 282 ? 25.473 6.899 -34.510 1.00 89.81 282 LYS A O 1
ATOM 2295 N N . ASN A 1 283 ? 25.805 4.937 -35.556 1.00 90.12 283 ASN A N 1
ATOM 2296 C CA . ASN A 1 283 ? 24.546 4.913 -36.290 1.00 90.12 283 ASN A CA 1
ATOM 2297 C C . ASN A 1 283 ? 23.427 4.389 -35.385 1.00 90.12 283 ASN A C 1
ATOM 2299 O O . ASN A 1 283 ? 23.447 3.218 -35.015 1.00 90.12 283 ASN A O 1
ATOM 2303 N N . ALA A 1 284 ? 22.442 5.232 -35.066 1.00 83.75 284 ALA A N 1
ATOM 2304 C CA . ALA A 1 284 ? 21.349 4.879 -34.155 1.00 83.75 284 ALA A CA 1
ATOM 2305 C C . ALA A 1 284 ? 20.497 3.698 -34.655 1.00 83.75 284 ALA A C 1
ATOM 2307 O O . ALA A 1 284 ? 20.108 2.854 -33.859 1.00 83.75 284 ALA A O 1
ATOM 2308 N N . THR A 1 285 ? 20.255 3.600 -35.965 1.00 85.31 285 THR A N 1
ATOM 2309 C CA . THR A 1 285 ? 19.462 2.515 -36.575 1.00 85.31 285 THR A CA 1
ATOM 2310 C C . THR A 1 285 ? 20.175 1.164 -36.559 1.00 85.31 285 THR A C 1
ATOM 2312 O O . THR A 1 285 ? 19.524 0.131 -36.531 1.00 85.31 285 THR A O 1
ATOM 2315 N N . ALA A 1 286 ? 21.509 1.159 -36.584 1.00 88.06 286 ALA A N 1
ATOM 2316 C CA . ALA A 1 286 ? 22.294 -0.074 -36.523 1.00 88.06 286 ALA A CA 1
ATOM 2317 C C . ALA A 1 286 ? 22.619 -0.487 -35.079 1.00 88.06 286 ALA A C 1
ATOM 2319 O O . ALA A 1 286 ? 23.152 -1.569 -34.855 1.00 88.06 286 ALA A O 1
ATOM 2320 N N . GLN A 1 287 ? 22.352 0.391 -34.110 1.00 91.38 287 GLN A N 1
ATOM 2321 C CA . GLN A 1 287 ? 22.682 0.178 -32.712 1.00 91.38 287 GLN A CA 1
ATOM 2322 C C . GLN A 1 287 ? 21.748 -0.856 -32.074 1.00 91.38 287 GLN A C 1
ATOM 2324 O O . GLN A 1 287 ? 20.531 -0.692 -32.119 1.00 91.38 287 GLN A O 1
ATOM 2329 N N . SER A 1 288 ? 22.320 -1.860 -31.408 1.00 90.31 288 SER A N 1
ATOM 2330 C CA . SER A 1 288 ? 21.587 -2.788 -30.544 1.00 90.31 288 SER A CA 1
ATOM 2331 C C . SER A 1 288 ? 21.196 -2.126 -29.220 1.00 90.31 288 SER A C 1
ATOM 2333 O O . SER A 1 288 ? 21.953 -1.335 -28.644 1.00 90.31 288 SER A O 1
ATOM 2335 N N . TRP A 1 289 ? 20.008 -2.462 -28.728 1.00 90.69 289 TRP A N 1
ATOM 2336 C CA . TRP A 1 289 ? 19.476 -1.955 -27.469 1.00 90.69 289 TRP A CA 1
ATOM 2337 C C . TRP A 1 289 ? 18.995 -3.122 -26.616 1.00 90.69 289 TRP A C 1
ATOM 2339 O O . TRP A 1 289 ? 18.239 -3.963 -27.097 1.00 90.69 289 TRP A O 1
ATOM 2349 N N . ALA A 1 290 ? 19.408 -3.144 -25.355 1.00 92.00 290 ALA A N 1
ATOM 2350 C CA . ALA A 1 290 ? 18.774 -3.957 -24.332 1.00 92.00 290 ALA A CA 1
ATOM 2351 C C . ALA A 1 290 ? 17.595 -3.166 -23.763 1.00 92.00 290 ALA A C 1
ATOM 2353 O O . ALA A 1 290 ? 17.720 -1.962 -23.524 1.00 92.00 290 ALA A O 1
ATOM 2354 N N . PHE A 1 291 ? 16.456 -3.815 -23.545 1.00 91.06 291 PHE A N 1
ATOM 2355 C CA . PHE A 1 291 ? 15.299 -3.183 -22.922 1.00 91.06 291 PHE A CA 1
ATOM 2356 C C . PHE A 1 291 ? 14.772 -4.010 -21.756 1.00 91.06 291 PHE A C 1
ATOM 2358 O O . PHE A 1 291 ? 14.950 -5.226 -21.711 1.00 91.06 291 PHE A O 1
ATOM 2365 N N . LYS A 1 292 ? 14.136 -3.316 -20.813 1.00 93.06 292 LYS A N 1
ATOM 2366 C CA . LYS A 1 292 ? 13.361 -3.900 -19.720 1.00 93.06 292 LYS A CA 1
ATOM 2367 C C . LYS A 1 292 ? 11.936 -3.379 -19.808 1.00 93.06 292 LYS A C 1
ATOM 2369 O O . LYS A 1 292 ? 11.728 -2.191 -20.072 1.00 93.06 292 LYS A O 1
ATOM 2374 N N . SER A 1 293 ? 10.992 -4.282 -19.630 1.00 90.81 293 SER A N 1
ATOM 2375 C CA . SER A 1 293 ? 9.563 -4.020 -19.702 1.00 90.81 293 SER A CA 1
ATOM 2376 C C . SER A 1 293 ? 8.840 -4.945 -18.742 1.00 90.81 293 SER A C 1
ATOM 2378 O O . SER A 1 293 ? 9.254 -6.095 -18.575 1.00 90.81 293 SER A O 1
ATOM 2380 N N . GLU A 1 294 ? 7.730 -4.469 -18.208 1.00 90.38 294 GLU A N 1
ATOM 2381 C CA . GLU A 1 294 ? 6.879 -5.184 -17.273 1.00 90.38 294 GLU A CA 1
ATOM 2382 C C . GLU A 1 294 ? 5.476 -5.339 -17.880 1.00 90.38 294 GLU A C 1
ATOM 2384 O O . GLU A 1 294 ? 4.947 -4.440 -18.538 1.00 90.38 294 GLU A O 1
ATOM 2389 N N . LEU A 1 295 ? 4.893 -6.527 -17.717 1.00 88.31 295 LEU A N 1
ATOM 2390 C CA . LEU A 1 295 ? 3.528 -6.843 -18.123 1.00 88.31 295 LEU A CA 1
ATOM 2391 C C . LEU A 1 295 ? 2.759 -7.272 -16.878 1.00 88.31 295 LEU A C 1
ATOM 2393 O O . LEU A 1 295 ? 3.077 -8.297 -16.283 1.00 88.31 295 LEU A O 1
ATOM 2397 N N . ILE A 1 296 ? 1.730 -6.513 -16.530 1.00 87.56 296 ILE A N 1
ATOM 2398 C CA . ILE A 1 296 ? 0.815 -6.815 -15.435 1.00 87.56 296 ILE A CA 1
ATOM 2399 C C . ILE A 1 296 ? -0.462 -7.388 -16.043 1.00 87.56 296 ILE A C 1
ATOM 2401 O O . ILE A 1 296 ? -1.104 -6.739 -16.874 1.00 87.56 296 ILE A O 1
ATOM 2405 N N . VAL A 1 297 ? -0.825 -8.598 -15.625 1.00 87.81 297 VAL A N 1
ATOM 2406 C CA . VAL A 1 297 ? -2.093 -9.257 -15.951 1.00 87.81 297 VAL A CA 1
ATOM 2407 C C . VAL A 1 297 ? -2.782 -9.563 -14.629 1.00 87.81 297 VAL A C 1
ATOM 2409 O O . VAL A 1 297 ? -2.166 -10.187 -13.777 1.00 87.81 297 VAL A O 1
ATOM 2412 N N . LEU A 1 298 ? -4.014 -9.092 -14.436 1.00 88.62 298 LEU A N 1
ATOM 2413 C CA . LEU A 1 298 ? -4.761 -9.288 -13.188 1.00 88.62 298 LEU A CA 1
ATOM 2414 C C . LEU A 1 298 ? -6.216 -9.623 -13.490 1.00 88.62 298 LEU A C 1
ATOM 2416 O O . LEU A 1 298 ? -6.837 -8.990 -14.348 1.00 88.62 298 LEU A O 1
ATOM 2420 N N . ASN A 1 299 ? -6.795 -10.560 -12.744 1.00 89.50 299 ASN A N 1
ATOM 2421 C CA . ASN A 1 299 ? -8.221 -10.865 -12.836 1.00 89.50 299 ASN A CA 1
ATOM 2422 C C . ASN A 1 299 ? -9.034 -10.220 -11.698 1.00 89.50 299 ASN A C 1
ATOM 2424 O O . ASN A 1 299 ? -9.257 -10.808 -10.639 1.00 89.50 299 ASN A O 1
ATOM 2428 N N . THR A 1 300 ? -9.554 -9.018 -11.944 1.00 87.62 300 THR A N 1
ATOM 2429 C CA . THR A 1 300 ? -10.495 -8.325 -11.044 1.00 87.62 300 THR A CA 1
ATOM 2430 C C . THR A 1 300 ? -11.959 -8.706 -11.298 1.00 87.62 300 THR A C 1
ATOM 2432 O O . THR A 1 300 ? -12.877 -8.133 -10.708 1.00 87.62 300 THR A O 1
ATOM 2435 N N . GLY A 1 301 ? -12.202 -9.664 -12.196 1.00 85.31 301 GLY A N 1
ATOM 2436 C CA . GLY A 1 301 ? -13.529 -10.152 -12.542 1.00 85.31 301 GLY A CA 1
ATOM 2437 C C . GLY A 1 301 ? -14.098 -11.161 -11.542 1.00 85.31 301 GLY A C 1
ATOM 2438 O O . GLY A 1 301 ? -13.487 -11.536 -10.545 1.00 85.31 301 GLY A O 1
ATOM 2439 N N . THR A 1 302 ? -15.304 -11.640 -11.848 1.00 86.44 302 THR A N 1
ATOM 2440 C CA . THR A 1 302 ? -16.029 -12.659 -11.065 1.00 86.44 302 THR A CA 1
ATOM 2441 C C . THR A 1 302 ? -15.885 -14.072 -11.630 1.00 86.44 302 THR A C 1
ATOM 2443 O O . THR A 1 302 ? -16.469 -15.014 -11.098 1.00 86.44 302 THR A O 1
ATOM 2446 N N . THR A 1 303 ? -15.123 -14.237 -12.711 1.00 88.50 303 THR A N 1
ATOM 2447 C CA . THR A 1 303 ? -14.928 -15.515 -13.400 1.00 88.50 303 THR A CA 1
ATOM 2448 C C . THR A 1 303 ? -13.449 -15.838 -13.511 1.00 88.50 303 THR A C 1
ATOM 2450 O O . THR A 1 303 ? -12.668 -14.991 -13.940 1.00 88.50 303 THR A O 1
ATOM 2453 N N . GLU A 1 304 ? -13.065 -17.066 -13.171 1.00 89.62 304 GLU A N 1
ATOM 2454 C CA . GLU A 1 304 ? -11.695 -17.551 -13.361 1.00 89.62 304 GLU A CA 1
ATOM 2455 C C . GLU A 1 304 ? -11.318 -17.557 -14.851 1.00 89.62 304 GLU A C 1
ATOM 2457 O O . GLU A 1 304 ? -12.092 -18.029 -15.694 1.00 89.62 304 GLU A O 1
ATOM 2462 N N . LEU A 1 305 ? -10.113 -17.077 -15.177 1.00 89.06 305 LEU A N 1
ATOM 2463 C CA . LEU A 1 305 ? -9.567 -17.157 -16.530 1.00 89.06 305 LEU A CA 1
ATOM 2464 C C . LEU A 1 305 ? -8.600 -18.331 -16.618 1.00 89.06 305 LEU A C 1
ATOM 2466 O O . LEU A 1 305 ? -7.504 -18.295 -16.066 1.00 89.06 305 LEU A O 1
ATOM 2470 N N . LYS A 1 306 ? -9.005 -19.374 -17.338 1.00 90.62 306 LYS A N 1
ATOM 2471 C CA . LYS A 1 306 ? -8.194 -20.582 -17.500 1.00 90.62 306 LYS A CA 1
ATOM 2472 C C . LYS A 1 306 ? -7.201 -20.429 -18.637 1.00 90.62 306 LYS A C 1
ATOM 2474 O O . LYS A 1 306 ? -7.581 -19.992 -19.723 1.00 90.62 306 LYS A O 1
ATOM 2479 N N . SER A 1 307 ? -5.971 -20.868 -18.393 1.00 88.31 307 SER A N 1
ATOM 2480 C CA . SER A 1 307 ? -4.892 -20.960 -19.376 1.00 88.31 307 SER A CA 1
ATOM 2481 C C . SER A 1 307 ? -4.714 -19.660 -20.159 1.00 88.31 307 SER A C 1
ATOM 2483 O O . SER A 1 307 ? -4.794 -19.646 -21.390 1.00 88.31 307 SER A O 1
ATOM 2485 N N . TRP A 1 308 ? -4.541 -18.555 -19.432 1.00 89.69 308 TRP A N 1
ATOM 2486 C CA . TRP A 1 308 ? -4.410 -17.239 -20.036 1.00 89.69 308 TRP A CA 1
ATOM 2487 C C . TRP A 1 308 ? -3.163 -17.160 -20.913 1.00 89.69 308 TRP A C 1
ATOM 2489 O O . TRP A 1 308 ? -2.120 -17.737 -20.608 1.00 89.69 308 TRP A O 1
ATOM 2499 N N . GLN A 1 309 ? -3.280 -16.430 -22.019 1.00 90.38 309 GLN A N 1
ATOM 2500 C CA . GLN A 1 309 ? -2.179 -16.212 -22.946 1.00 90.38 309 GLN A CA 1
ATOM 2501 C C . GLN A 1 309 ? -2.148 -14.743 -23.350 1.00 90.38 309 GLN A C 1
ATOM 2503 O O . GLN A 1 309 ? -3.135 -14.220 -23.870 1.00 90.38 309 GLN A O 1
ATOM 2508 N N . ALA A 1 310 ? -1.015 -14.084 -23.130 1.00 89.75 310 ALA A N 1
ATOM 2509 C CA . ALA A 1 310 ? -0.782 -12.723 -23.587 1.00 89.75 310 ALA A CA 1
ATOM 2510 C C . ALA A 1 310 ? 0.095 -12.747 -24.834 1.00 89.75 310 ALA A C 1
ATOM 2512 O O . ALA A 1 310 ? 1.165 -13.353 -24.857 1.00 89.75 310 ALA A O 1
ATOM 2513 N N . PHE A 1 311 ? -0.363 -12.073 -25.880 1.00 90.44 311 PHE A N 1
ATOM 2514 C CA . PHE A 1 311 ? 0.411 -11.889 -27.093 1.00 90.44 311 PHE A CA 1
ATOM 2515 C C . PHE A 1 311 ? 1.211 -10.586 -27.014 1.00 90.44 311 PHE A C 1
ATOM 2517 O O . PHE A 1 311 ? 0.632 -9.517 -26.820 1.00 90.44 311 PHE A O 1
ATOM 2524 N N . ILE A 1 312 ? 2.528 -10.672 -27.206 1.00 88.50 312 ILE A N 1
ATOM 2525 C CA . ILE A 1 312 ? 3.417 -9.511 -27.287 1.00 88.50 312 ILE A CA 1
ATOM 2526 C C . ILE A 1 312 ? 3.994 -9.432 -28.697 1.00 88.50 312 ILE A C 1
ATOM 2528 O O . ILE A 1 312 ? 4.746 -10.304 -29.136 1.00 88.50 312 ILE A O 1
ATOM 2532 N N . GLY A 1 313 ? 3.630 -8.359 -29.399 1.00 87.88 313 GLY A N 1
ATOM 2533 C CA . GLY A 1 313 ? 4.158 -8.030 -30.715 1.00 87.88 313 GLY A CA 1
ATOM 2534 C C . GLY A 1 313 ? 5.500 -7.309 -30.618 1.00 87.88 313 GLY A C 1
ATOM 2535 O O . GLY A 1 313 ? 5.650 -6.359 -29.854 1.00 87.88 313 GLY A O 1
ATOM 2536 N N . PHE A 1 314 ? 6.446 -7.737 -31.445 1.00 84.69 314 PHE A N 1
ATOM 2537 C CA . PHE A 1 314 ? 7.784 -7.166 -31.560 1.00 84.69 314 PHE A CA 1
ATOM 2538 C C . PHE A 1 314 ? 7.964 -6.580 -32.968 1.00 84.69 314 PHE A C 1
ATOM 2540 O O . PHE A 1 314 ? 7.403 -7.106 -33.930 1.00 84.69 314 PHE A O 1
ATOM 2547 N N . GLN A 1 315 ? 8.654 -5.443 -33.094 1.00 82.44 315 GLN A N 1
ATOM 2548 C CA . GLN A 1 315 ? 8.706 -4.664 -34.346 1.00 82.44 315 GLN A CA 1
ATOM 2549 C C . GLN A 1 315 ? 10.005 -4.861 -35.137 1.00 82.44 315 GLN A C 1
ATOM 2551 O O . GLN A 1 315 ? 10.073 -4.514 -36.321 1.00 82.44 315 GLN A O 1
ATOM 2556 N N . HIS A 1 316 ? 11.051 -5.367 -34.498 1.00 84.31 316 HIS A N 1
ATOM 2557 C CA . HIS A 1 316 ? 12.397 -5.476 -35.042 1.00 84.31 316 HIS A CA 1
ATOM 2558 C C . HIS A 1 316 ? 12.863 -6.946 -35.040 1.00 84.31 316 HIS A C 1
ATOM 2560 O O . HIS A 1 316 ? 12.106 -7.848 -35.396 1.00 84.31 316 HIS A O 1
ATOM 2566 N N . ASP A 1 317 ? 14.141 -7.184 -34.740 1.00 83.62 317 ASP A N 1
ATOM 2567 C CA . ASP A 1 317 ? 14.711 -8.514 -34.512 1.00 83.62 317 ASP A CA 1
ATOM 2568 C C . ASP A 1 317 ? 14.999 -8.687 -33.009 1.00 83.62 317 ASP A C 1
ATOM 2570 O O . ASP A 1 317 ? 16.151 -8.827 -32.588 1.00 83.62 317 ASP A O 1
ATOM 2574 N N . GLU A 1 318 ? 13.957 -8.598 -32.183 1.00 87.19 318 GLU A N 1
ATOM 2575 C CA . GLU A 1 318 ? 14.065 -8.676 -30.729 1.00 87.19 318 GLU A CA 1
ATOM 2576 C C . GLU A 1 318 ? 14.434 -10.088 -30.249 1.00 87.19 318 GLU A C 1
ATOM 2578 O O . GLU A 1 318 ? 14.034 -11.120 -30.800 1.00 87.19 318 GLU A O 1
ATOM 2583 N N . ILE A 1 319 ? 15.218 -10.116 -29.173 1.00 88.62 319 ILE A N 1
ATOM 2584 C CA . ILE A 1 319 ? 15.659 -11.332 -28.497 1.00 88.62 319 ILE A CA 1
ATOM 2585 C C . ILE A 1 319 ? 15.236 -11.211 -27.039 1.00 88.62 319 ILE A C 1
ATOM 2587 O O . ILE A 1 319 ? 15.584 -10.241 -26.364 1.00 88.62 319 ILE A O 1
ATOM 2591 N N . LEU A 1 320 ? 14.508 -12.207 -26.550 1.00 89.19 320 LEU A N 1
ATOM 2592 C CA . LEU A 1 320 ? 14.149 -12.306 -25.144 1.00 89.19 320 LEU A CA 1
ATOM 2593 C C . LEU A 1 320 ? 15.312 -12.932 -24.384 1.00 89.19 320 LEU A C 1
ATOM 2595 O O . LEU A 1 320 ? 15.700 -14.064 -24.669 1.00 89.19 320 LEU A O 1
ATOM 2599 N N . GLY A 1 321 ? 15.882 -12.187 -23.438 1.00 88.12 321 GLY A N 1
ATOM 2600 C CA . GLY A 1 321 ? 16.983 -12.662 -22.594 1.00 88.12 321 GLY A CA 1
ATOM 2601 C C . GLY A 1 321 ? 16.523 -13.372 -21.320 1.00 88.12 321 GLY A C 1
ATOM 2602 O O . GLY A 1 321 ? 17.187 -14.296 -20.865 1.00 88.12 321 GLY A O 1
ATOM 2603 N N . SER A 1 322 ? 15.392 -12.953 -20.755 1.00 89.81 322 SER A N 1
ATOM 2604 C CA . SER A 1 322 ? 14.811 -13.510 -19.531 1.00 89.81 322 SER A CA 1
ATOM 2605 C C . SER A 1 322 ? 13.360 -13.063 -19.399 1.00 89.81 322 SER A C 1
ATOM 2607 O O . SER A 1 322 ? 13.034 -11.942 -19.791 1.00 89.81 322 SER A O 1
ATOM 2609 N N . ILE A 1 323 ? 12.521 -13.900 -18.797 1.00 89.25 323 ILE A N 1
ATOM 2610 C CA . ILE A 1 323 ? 11.160 -13.561 -18.372 1.00 89.25 323 ILE A CA 1
ATOM 2611 C C . ILE A 1 323 ? 10.983 -14.119 -16.963 1.00 89.25 323 ILE A C 1
ATOM 2613 O O . ILE A 1 323 ? 11.423 -15.237 -16.695 1.00 89.25 323 ILE A O 1
ATOM 2617 N N . ASP A 1 324 ? 10.372 -13.332 -16.084 1.00 87.38 324 ASP A N 1
ATOM 2618 C CA . ASP A 1 324 ? 10.002 -13.747 -14.733 1.00 87.38 324 ASP A CA 1
ATOM 2619 C C . ASP A 1 324 ? 8.472 -13.841 -14.618 1.00 87.38 324 ASP A C 1
ATOM 2621 O O . ASP A 1 324 ? 7.755 -13.122 -15.315 1.00 87.38 324 ASP A O 1
ATOM 2625 N N . GLY A 1 325 ? 7.971 -14.777 -13.810 1.00 83.88 325 GLY A N 1
ATOM 2626 C CA . GLY A 1 325 ? 6.529 -15.020 -13.615 1.00 83.88 325 GLY A CA 1
ATOM 2627 C C . GLY A 1 325 ? 5.754 -15.596 -14.817 1.00 83.88 325 GLY A C 1
ATOM 2628 O O . GLY A 1 325 ? 4.570 -15.913 -14.701 1.00 83.88 325 GLY A O 1
ATOM 2629 N N . ALA A 1 326 ? 6.395 -15.779 -15.975 1.00 88.00 326 ALA A N 1
ATOM 2630 C CA . ALA A 1 326 ? 5.764 -16.315 -17.180 1.00 88.00 326 ALA A CA 1
ATOM 2631 C C . ALA A 1 326 ? 6.729 -17.163 -18.020 1.00 88.00 326 ALA A C 1
ATOM 2633 O O . ALA A 1 326 ? 7.951 -17.065 -17.906 1.00 88.00 326 ALA A O 1
ATOM 2634 N N . THR A 1 327 ? 6.167 -17.991 -18.899 1.00 89.19 327 THR A N 1
ATOM 2635 C CA . THR A 1 327 ? 6.911 -18.802 -19.868 1.00 89.19 327 THR A CA 1
ATOM 2636 C C . THR A 1 327 ? 6.402 -18.576 -21.289 1.00 89.19 327 THR A C 1
ATOM 2638 O O . THR A 1 327 ? 5.253 -18.186 -21.510 1.00 89.19 327 THR A O 1
ATOM 2641 N N . VAL A 1 328 ? 7.274 -18.811 -22.268 1.00 89.25 328 VAL A N 1
ATOM 2642 C CA . VAL A 1 328 ? 6.945 -18.727 -23.693 1.00 89.25 328 VAL A CA 1
ATOM 2643 C C . VAL A 1 328 ? 6.380 -20.072 -24.143 1.00 89.25 328 VAL A C 1
ATOM 2645 O O . VAL A 1 328 ? 7.036 -21.096 -23.984 1.00 89.25 328 VAL A O 1
ATOM 2648 N N . LEU A 1 329 ? 5.197 -20.083 -24.760 1.00 82.56 329 LEU A N 1
ATOM 2649 C CA . LEU A 1 329 ? 4.501 -21.329 -25.135 1.00 82.56 329 LEU A CA 1
ATOM 2650 C C . LEU A 1 329 ? 5.283 -22.242 -26.097 1.00 82.56 329 LEU A C 1
ATOM 2652 O O . LEU A 1 329 ? 5.118 -23.455 -26.044 1.00 82.56 329 LEU A O 1
ATOM 2656 N N . ASN A 1 330 ? 6.134 -21.669 -26.951 1.00 75.62 330 ASN A N 1
ATOM 2657 C CA . ASN A 1 330 ? 6.925 -22.396 -27.954 1.00 75.62 330 ASN A CA 1
ATOM 2658 C C . ASN A 1 330 ? 8.446 -22.238 -27.743 1.00 75.62 330 ASN A C 1
ATOM 2660 O O . ASN A 1 330 ? 9.219 -22.434 -28.680 1.00 75.62 330 ASN A O 1
ATOM 2664 N N . GLY A 1 331 ? 8.877 -21.781 -26.563 1.00 69.88 331 GLY A N 1
ATOM 2665 C CA . GLY A 1 331 ? 10.276 -21.465 -26.282 1.00 69.88 331 GLY A CA 1
ATOM 2666 C C . GLY A 1 331 ? 10.899 -22.448 -25.300 1.00 69.88 331 GLY A C 1
ATOM 2667 O O . GLY A 1 331 ? 10.502 -22.480 -24.142 1.00 69.88 331 GLY A O 1
ATOM 2668 N N . ASP A 1 332 ? 11.915 -23.190 -25.738 1.00 64.44 332 ASP A N 1
ATOM 2669 C CA . ASP A 1 332 ? 12.546 -24.217 -24.896 1.00 64.44 332 ASP A CA 1
ATOM 2670 C C . ASP A 1 332 ? 13.634 -23.652 -23.959 1.00 64.44 332 ASP A C 1
ATOM 2672 O O . ASP A 1 332 ? 13.946 -24.255 -22.933 1.00 64.44 332 ASP A O 1
ATOM 2676 N N . SER A 1 333 ? 14.227 -22.492 -24.284 1.00 78.69 333 SER A N 1
ATOM 2677 C CA . SER A 1 333 ? 15.256 -21.850 -23.449 1.00 78.69 333 SER A CA 1
ATOM 2678 C C . SER A 1 333 ? 15.563 -20.409 -23.865 1.00 78.69 333 SER A C 1
ATOM 2680 O O . SER A 1 333 ? 15.578 -20.097 -25.057 1.00 78.69 333 SER A O 1
ATOM 2682 N N . PHE A 1 334 ? 15.904 -19.556 -22.895 1.00 85.12 334 PHE A N 1
ATOM 2683 C CA . PHE A 1 334 ? 16.482 -18.235 -23.152 1.00 85.12 334 PHE A CA 1
ATOM 2684 C C . PHE A 1 334 ? 18.003 -18.317 -23.402 1.00 85.12 334 PHE A C 1
ATOM 2686 O O . PHE A 1 334 ? 18.671 -19.155 -22.791 1.00 85.12 334 PHE A O 1
ATOM 2693 N N . PRO A 1 335 ? 18.582 -17.440 -24.247 1.00 87.62 335 PRO A N 1
ATOM 2694 C CA . PRO A 1 335 ? 17.924 -16.369 -24.996 1.00 87.62 335 PRO A CA 1
ATOM 2695 C C . PRO A 1 335 ? 17.152 -16.886 -26.221 1.00 87.62 335 PRO A C 1
ATOM 2697 O O . PRO A 1 335 ? 17.665 -17.700 -26.988 1.00 87.62 335 PRO A O 1
ATOM 2700 N N . LEU A 1 336 ? 15.935 -16.376 -26.432 1.00 86.38 336 LEU A N 1
ATOM 2701 C CA . LEU A 1 336 ? 15.043 -16.799 -27.515 1.00 86.38 336 LEU A CA 1
ATOM 2702 C C . LEU A 1 336 ? 14.860 -15.668 -28.528 1.00 86.38 336 LEU A C 1
ATOM 2704 O O . LEU A 1 336 ? 14.459 -14.560 -28.168 1.00 86.38 336 LEU A O 1
ATOM 2708 N N . LYS A 1 337 ? 15.117 -15.950 -29.809 1.00 86.44 337 LYS A N 1
ATOM 2709 C CA . LYS A 1 337 ? 14.782 -15.020 -30.890 1.00 86.44 337 LYS A CA 1
ATOM 2710 C C . LYS A 1 337 ? 13.275 -15.051 -31.120 1.00 86.44 337 LYS A C 1
ATOM 2712 O O . LYS A 1 337 ? 12.726 -16.121 -31.376 1.00 86.44 337 LYS A O 1
ATOM 2717 N N . VAL A 1 338 ? 12.627 -13.894 -31.045 1.00 84.44 338 VAL A N 1
ATOM 2718 C CA . VAL A 1 338 ? 11.181 -13.821 -31.255 1.00 84.44 338 VAL A CA 1
ATOM 2719 C C . VAL A 1 338 ? 10.874 -13.762 -32.747 1.00 84.44 338 VAL A C 1
ATOM 2721 O O . VAL A 1 338 ? 11.621 -13.175 -33.533 1.00 84.44 338 VAL A O 1
ATOM 2724 N N . GLU A 1 339 ? 9.792 -14.416 -33.161 1.00 74.62 339 GLU A N 1
ATOM 2725 C CA . GLU A 1 339 ? 9.314 -14.307 -34.532 1.00 74.62 339 GLU A CA 1
ATOM 2726 C C . GLU A 1 339 ? 8.795 -12.890 -34.805 1.00 74.62 339 GLU A C 1
ATOM 2728 O O . GLU A 1 339 ? 8.292 -12.202 -33.920 1.00 74.62 339 GLU A O 1
ATOM 2733 N N . LYS A 1 340 ? 8.839 -12.462 -36.072 1.00 72.00 340 LYS A N 1
ATOM 2734 C CA . LYS A 1 340 ? 8.292 -11.156 -36.494 1.00 72.00 340 LYS A CA 1
ATOM 2735 C C . LYS A 1 340 ? 6.795 -11.007 -36.221 1.00 72.00 340 LYS A C 1
ATOM 2737 O O . LYS A 1 340 ? 6.272 -9.900 -36.223 1.00 72.00 340 LYS A O 1
ATOM 2742 N N . ASN A 1 341 ? 6.114 -12.128 -36.011 1.00 76.19 341 ASN A N 1
ATOM 2743 C CA . ASN A 1 341 ? 4.708 -12.167 -35.666 1.00 76.19 341 ASN A CA 1
ATOM 2744 C C . ASN A 1 341 ? 4.474 -12.036 -34.161 1.00 76.19 341 ASN A C 1
ATOM 2746 O O . ASN A 1 341 ? 3.327 -12.172 -33.780 1.00 76.19 341 ASN A O 1
ATOM 2750 N N . GLY A 1 342 ? 5.496 -11.785 -33.331 1.00 84.62 342 GLY A N 1
ATOM 2751 C CA . GLY A 1 342 ? 5.392 -11.693 -31.872 1.00 84.62 342 GLY A CA 1
ATOM 2752 C C . GLY A 1 342 ? 5.579 -13.030 -31.149 1.00 84.62 342 GLY A C 1
ATOM 2753 O O . GLY A 1 342 ? 5.980 -14.031 -31.742 1.00 84.62 342 GLY A O 1
ATOM 2754 N N . THR A 1 343 ? 5.302 -13.039 -29.846 1.00 88.19 343 THR A N 1
ATOM 2755 C CA . THR A 1 343 ? 5.318 -14.247 -29.009 1.00 88.19 343 THR A CA 1
ATOM 2756 C C . THR A 1 343 ? 4.086 -14.321 -28.119 1.00 88.19 343 THR A C 1
ATOM 2758 O O . THR A 1 343 ? 3.494 -13.295 -27.784 1.00 88.19 343 THR A O 1
ATOM 2761 N N . HIS A 1 344 ? 3.734 -15.531 -27.693 1.00 90.25 344 HIS A N 1
ATOM 2762 C CA . HIS A 1 344 ? 2.698 -15.755 -26.693 1.00 90.25 344 HIS A CA 1
ATOM 2763 C C . HIS A 1 344 ? 3.330 -16.173 -25.365 1.00 90.25 344 HIS A C 1
ATOM 2765 O O . HIS A 1 344 ? 4.081 -17.152 -25.299 1.00 90.25 344 HIS A O 1
ATOM 2771 N N . LEU A 1 345 ? 3.001 -15.425 -24.316 1.00 89.94 345 LEU A N 1
ATOM 2772 C CA . LEU A 1 345 ? 3.372 -15.704 -22.937 1.00 89.94 345 LEU A CA 1
ATOM 2773 C C . LEU A 1 345 ? 2.187 -16.302 -22.187 1.00 89.94 345 LEU A C 1
ATOM 2775 O O . LEU A 1 345 ? 1.043 -15.920 -22.427 1.00 89.94 345 LEU A O 1
ATOM 2779 N N . THR A 1 346 ? 2.476 -17.208 -21.263 1.00 90.19 346 THR A N 1
ATOM 2780 C CA . THR A 1 346 ? 1.507 -17.802 -20.336 1.00 90.19 346 THR A CA 1
ATOM 2781 C C . THR A 1 346 ? 2.087 -17.798 -18.925 1.00 90.19 346 THR A C 1
ATOM 2783 O O . THR A 1 346 ? 3.308 -17.847 -18.759 1.00 90.19 346 THR A O 1
ATOM 2786 N N . GLY A 1 347 ? 1.224 -17.764 -17.911 1.00 86.12 347 GLY A N 1
ATOM 2787 C CA . GLY A 1 347 ? 1.646 -17.753 -16.508 1.00 86.12 347 GLY A CA 1
ATOM 2788 C C . GLY A 1 347 ? 2.434 -19.002 -16.103 1.00 86.12 347 GLY A C 1
ATOM 2789 O O . GLY A 1 347 ? 2.149 -20.111 -16.570 1.00 86.12 347 GLY A O 1
ATOM 2790 N N . TYR A 1 348 ? 3.427 -18.819 -15.229 1.00 82.56 348 TYR A N 1
ATOM 2791 C CA . TYR A 1 348 ? 4.210 -19.890 -14.610 1.00 82.56 348 TYR A CA 1
ATOM 2792 C C . TYR A 1 348 ? 4.312 -19.641 -13.096 1.00 82.56 348 TYR A C 1
ATOM 2794 O O . TYR A 1 348 ? 4.640 -18.525 -12.702 1.00 82.56 348 TYR A O 1
ATOM 2802 N N . PRO A 1 349 ? 4.074 -20.642 -12.223 1.00 81.12 349 PRO A N 1
ATOM 2803 C CA . PRO A 1 349 ? 3.831 -22.064 -12.505 1.00 81.12 349 PRO A CA 1
ATOM 2804 C C . PRO A 1 349 ? 2.363 -22.421 -12.801 1.00 81.12 349 PRO A C 1
ATOM 2806 O O . PRO A 1 349 ? 2.052 -23.584 -13.065 1.00 81.12 349 PRO A O 1
ATOM 2809 N N . GLN A 1 350 ? 1.446 -21.457 -12.721 1.00 81.12 350 GLN A N 1
ATOM 2810 C CA . GLN A 1 350 ? 0.019 -21.647 -12.979 1.00 81.12 350 GLN A CA 1
ATOM 2811 C C . GLN A 1 350 ? -0.398 -20.717 -14.122 1.00 81.12 350 GLN A C 1
ATOM 2813 O O . GLN A 1 350 ? -0.110 -19.525 -14.090 1.00 81.12 350 GLN A O 1
ATOM 2818 N N . ALA A 1 351 ? -1.084 -21.263 -15.125 1.00 84.50 351 ALA A N 1
ATOM 2819 C CA . ALA A 1 351 ? -1.637 -20.487 -16.236 1.00 84.50 351 ALA A CA 1
ATOM 2820 C C . ALA A 1 351 ? -3.102 -20.079 -15.999 1.00 84.50 351 ALA A C 1
ATOM 2822 O O . ALA A 1 351 ? -3.689 -19.384 -16.821 1.00 84.50 351 ALA A O 1
ATOM 2823 N N . ASP A 1 352 ? -3.712 -20.531 -14.904 1.00 88.31 352 ASP A N 1
ATOM 2824 C CA . ASP A 1 352 ? -5.085 -20.193 -14.541 1.00 88.31 352 ASP A CA 1
ATOM 2825 C C . ASP A 1 352 ? -5.062 -19.018 -13.552 1.00 88.31 352 ASP A C 1
ATOM 2827 O O . ASP A 1 352 ? -4.421 -19.112 -12.505 1.00 88.31 352 ASP A O 1
ATOM 2831 N N . MET A 1 353 ? -5.765 -17.930 -13.874 1.00 87.38 353 MET A N 1
ATOM 2832 C CA . MET A 1 353 ? -5.952 -16.780 -12.982 1.00 87.38 353 MET A CA 1
ATOM 2833 C C . MET A 1 353 ? -7.267 -16.915 -12.225 1.00 87.38 353 MET A C 1
ATOM 2835 O O . MET A 1 353 ? -8.359 -16.926 -12.816 1.00 87.38 353 MET A O 1
ATOM 2839 N N . LYS A 1 354 ? -7.151 -16.991 -10.901 1.00 87.81 354 LYS A N 1
ATOM 2840 C CA . LYS A 1 354 ? -8.294 -16.995 -9.987 1.00 87.81 354 LYS A CA 1
ATOM 2841 C C . LYS A 1 354 ? -8.918 -15.609 -9.911 1.00 87.81 354 LYS A C 1
ATOM 2843 O O . LYS A 1 354 ? -8.346 -14.631 -10.375 1.00 87.81 354 LYS A O 1
ATOM 2848 N N . THR A 1 355 ? -10.123 -15.526 -9.365 1.00 86.31 355 THR A N 1
ATOM 2849 C CA . THR A 1 355 ? -10.777 -14.228 -9.172 1.00 86.31 355 THR A CA 1
ATOM 2850 C C . THR A 1 355 ? -10.233 -13.526 -7.931 1.00 86.31 355 THR A C 1
ATOM 2852 O O . THR A 1 355 ? -9.836 -14.187 -6.970 1.00 86.31 355 THR A O 1
ATOM 2855 N N . ALA A 1 356 ? -10.312 -12.192 -7.898 1.00 81.38 356 ALA A N 1
ATOM 2856 C CA . ALA A 1 356 ? -9.996 -11.404 -6.698 1.00 81.38 356 ALA A CA 1
ATOM 2857 C C . ALA A 1 356 ? -10.822 -11.824 -5.468 1.00 81.38 356 ALA A C 1
ATOM 2859 O O . ALA A 1 356 ? -10.402 -11.624 -4.329 1.00 81.38 356 ALA A O 1
ATOM 2860 N N . ILE A 1 357 ? -11.995 -12.423 -5.696 1.00 82.31 357 ILE A N 1
ATOM 2861 C CA . ILE A 1 357 ? -12.860 -12.970 -4.650 1.00 82.31 357 ILE A CA 1
ATOM 2862 C C . ILE A 1 357 ? -12.235 -14.239 -4.058 1.00 82.31 357 ILE A C 1
ATOM 2864 O O . ILE A 1 357 ? -12.153 -14.364 -2.836 1.00 82.31 357 ILE A O 1
ATOM 2868 N N . ASP A 1 358 ? -11.769 -15.157 -4.907 1.00 81.00 358 ASP A N 1
ATOM 2869 C CA . ASP A 1 358 ? -11.199 -16.443 -4.484 1.00 81.00 358 ASP A CA 1
ATOM 2870 C C . ASP A 1 358 ? -9.820 -16.292 -3.835 1.00 81.00 358 ASP A C 1
ATOM 2872 O O . ASP A 1 358 ? -9.437 -17.104 -2.989 1.00 81.00 358 ASP A O 1
ATOM 2876 N N . THR A 1 359 ? -9.074 -15.254 -4.216 1.00 78.75 359 THR A N 1
ATOM 2877 C CA . THR A 1 359 ? -7.753 -14.934 -3.654 1.00 78.75 359 THR A CA 1
ATOM 2878 C C . THR A 1 359 ? -7.816 -13.942 -2.495 1.00 78.75 359 THR A C 1
ATOM 2880 O O . THR A 1 359 ? -6.779 -13.600 -1.938 1.00 78.75 359 THR A O 1
ATOM 2883 N N . ALA A 1 360 ? -9.012 -13.471 -2.117 1.00 75.81 360 ALA A N 1
ATOM 2884 C CA . ALA A 1 360 ? -9.208 -12.425 -1.109 1.00 75.81 360 ALA A CA 1
ATOM 2885 C C . ALA A 1 360 ? -8.366 -11.152 -1.363 1.00 75.81 360 ALA A C 1
ATOM 2887 O O . ALA A 1 360 ? -7.958 -10.474 -0.419 1.00 75.81 360 ALA A O 1
ATOM 2888 N N . GLY A 1 361 ? -8.118 -10.826 -2.636 1.00 68.94 361 GLY A N 1
ATOM 2889 C CA . GLY A 1 361 ? -7.302 -9.683 -3.047 1.00 68.94 361 GLY A CA 1
ATOM 2890 C C . GLY A 1 361 ? -5.788 -9.910 -2.992 1.00 68.94 361 GLY A C 1
ATOM 2891 O O . GLY A 1 361 ? -5.043 -8.943 -3.131 1.00 68.94 361 GLY A O 1
ATOM 2892 N N . ASP A 1 362 ? -5.316 -11.146 -2.801 1.00 71.62 362 ASP A N 1
ATOM 2893 C CA . ASP A 1 362 ? -3.886 -11.458 -2.867 1.00 71.62 362 ASP A CA 1
ATOM 2894 C C . ASP A 1 362 ? -3.369 -11.363 -4.312 1.00 71.62 362 ASP A C 1
ATOM 2896 O O . ASP A 1 362 ? -3.731 -12.164 -5.178 1.00 71.62 362 ASP A O 1
ATOM 2900 N N . LEU A 1 363 ? -2.513 -10.366 -4.551 1.00 70.31 363 LEU A N 1
ATOM 2901 C CA . LEU A 1 363 ? -1.949 -10.025 -5.859 1.00 70.31 363 LEU A CA 1
ATOM 2902 C C . LEU A 1 363 ? -0.975 -11.077 -6.398 1.00 70.31 363 LEU A C 1
ATOM 2904 O O . LEU A 1 363 ? -0.690 -11.064 -7.589 1.00 70.31 363 LEU A O 1
ATOM 2908 N N . GLN A 1 364 ? -0.461 -11.980 -5.558 1.00 65.75 364 GLN A N 1
ATOM 2909 C CA . GLN A 1 364 ? 0.429 -13.052 -6.022 1.00 65.75 364 GLN A CA 1
ATOM 2910 C C . GLN A 1 364 ? -0.327 -14.192 -6.719 1.00 65.75 364 GLN A C 1
ATOM 2912 O O . GLN A 1 364 ? 0.282 -14.975 -7.449 1.00 65.75 364 GLN A O 1
ATOM 2917 N N . PHE A 1 365 ? -1.636 -14.311 -6.473 1.00 59.81 365 PHE A N 1
ATOM 2918 C CA . PHE A 1 365 ? -2.487 -15.379 -7.013 1.00 59.81 365 PHE A CA 1
ATOM 2919 C C . PHE A 1 365 ? -3.543 -14.878 -8.010 1.00 59.81 365 PHE A C 1
ATOM 2921 O O . PHE A 1 365 ? -4.347 -15.687 -8.493 1.00 59.81 365 PHE A O 1
ATOM 2928 N N . LEU A 1 366 ? -3.558 -13.566 -8.263 1.00 58.03 366 LEU A N 1
ATOM 2929 C CA . LEU A 1 366 ? -4.405 -12.873 -9.237 1.00 58.03 366 LEU A CA 1
ATOM 2930 C C . LEU A 1 366 ? -3.753 -12.813 -10.609 1.00 58.03 366 LEU A C 1
ATOM 2932 O O . LEU A 1 366 ? -4.538 -12.827 -11.588 1.00 58.03 366 LEU A O 1
#

Foldseek 3Di:
DVVVVVVVVVVVVVVVVVVVVVVVVVPDDDDDDDDDDDDDDDDDDDDDDDDDDDDDDDDDDDDDDDDDDDDDDDDDDDDDDDDDDDDDDDPPVVVVVVVVVVVVVVVVVVVVVVVVVVVVVVVVVVVVVVVVVVVVVVVVVVVVVVVVVVVVVVVVVVVVVVVVVVVVVVVVPPPPPDPDDDDPCPPCPVVLLVVLVVVCVVDLDDDLVVSCVVSVHPSVVSVVSVVVVVVVPPPNDDPPPPPDDDDDPDDPDDDDPVVVVDAAKDKDKAWDDKDFDPPDDPDPVVTDIDTDMDIDIAGQHPDKDAQDKDWDADQDFDWCADDPQWDWPPDPDPRHTADNRTTIIAGPPGRMADHCVVVVNPSVRD

Organism: NCBI:txid192012

Sequence (366 aa):
MEDVFVAILSMLLIVALIPLYLWKRRQVPQSCDEHEEQPQQIQQRENVVRPTGARSRMRRRHTSAASTSSAPQTMEAETEDGSDEETVEGDYYNAKISKKKGRKKEERQAQRQAEEAARESRNTKQDRYAEMRRKKDEEHEARERMLEEEAEARKAKEEEAAALEFEKWKGEFSVDAEGTTENDVQDGTQGLLFDFVEYIKKQKCIPLEDLAAEFKLRTQDCINRITSLEDMGMQMRLQLLDHTSGQDDANVITLPKEVEACNGIFLQYTFDSRQKEYPHLKNATAQSWAFKSELIVLNTGTTELKSWQAFIGFQHDEILGSIDGATVLNGDSFPLKVEKNGTHLTGYPQADMKTAIDTAGDLQFL

InterPro domains:
  IPR019153 DDRGK domain containing protein [PF09756] (96-234)
  IPR019153 DDRGK domain containing protein [SM01128] (95-267)
  IPR036388 Winged helix-like DNA-binding domain superfamily [G3DSA:1.10.10.10] (191-235)
  IPR036390 Winged helix DNA-binding domain superfamily [SSF46785] (187-234)
  IPR050899 DDRGK domain-containing protein [PTHR48176] (1-234)

Secondary structure (DSSP, 8-state):
-HHHHHHHHHHHHHHHHHHHHHHHHHS---------------------------------------------------------------HHHHHHHHHHHHHHHHHHHHHHHHHHHHHHHHHHHHHHHHHHHHHHHHHHHHHHHHHHHHHHHHHHHHHHHHHHHHHHHHHH---------SSS-TTTHHHHHHHHHHHHHH-SS--HHHHHHHHT--HHHHHHHHHHHHHTT-------------S---------GGGGG-SSEEEEEEEEEEEEPSS--S-GGG--EEEEEEEEEEE-SSS-B-S-EEEE--SSS-EE---SSEEETT-SSSSEEPBTTBEEEEESS--PBPPTTTTTT-TT--

pLDDT: mean 71.8, std 22.56, range [26.44, 96.19]